Protein AF-0000000079009674 (afdb_homodimer)

Organism: Lymnaea stagnalis (NCBI:txid6523)

Nearest PDB structures (foldseek):
  8tg1-assembly1_A  TM=8.328E-01  e=5.640E-03  Caldicellulosiruptor saccharolyticus
  3n0x-assembly1_A  TM=8.089E-01  e=6.397E-03  Rhodopseudomonas palustris
  4gnr-assembly1_A  TM=7.975E-01  e=6.006E-03  Streptococcus pneumoniae str. Canada MDR_19A
  3nnd-assembly2_B  TM=8.129E-01  e=9.588E-02  Rhodopseudomonas palustris
  4kv7-assembly1_A  TM=7.645E-01  e=6.171E-02  Rhodopirellula baltica SH 1

Sequence (296 aa):
MDSTTHRKGVLLSIIVTLLTVFDLDLYSTSAHERSQHPSNEHKIPVNVLVLLPNDPSYLFSYKHLLPALQIALETVKANMTLLPHHYLDVRYNDSKCDDQSAMNAAINHYINKTLDVFWGPVCDYAVAPVVRQCNFWNLPMITIGANAMDSTTHRKGVLLSIIVTLLTVFDLDLYSTSAHERSQHPSNEHKIPVNVLVLLPNDPSYLFSYKHLLPALQIALETVKANMTLLPHHYLDVRYNDSKCDDQSAMNAAINHYINKTLDVFWGPVCDYAVAPVVRQCNFWNLPMITIGANA

Foldseek 3Di:
DPDDDDPDDDDPPPPPDPPPDPPPPPPPCPVPPVPVPVDVLQQAEAFEEEEAACDPVFCGHCVNCVVVVVVVQVVPVVDCVNPPSHHYDYDYAHNNLAQVRLVVVLVVCVVVVRHAEYEDDAHPNNHVVNVVVCVVVVHYYDYPYDDD/DPPPDDCPPPPPPPPPPPPDDPVPPPPPCPVPPPPCPVDVLQQAEAFEEEEAACDPVFCGHCVNCVVVVVVVQVVPVVDCVNPPSHHYDYDYAHNNLAQVRLVVVLVVCVVVVRHAEYEDDAHPNNHVVNVVVCVVVVHYYDYPYDDD

InterPro domains:
  IPR001828 Receptor, ligand binding region [PF01094] (65-146)
  IPR028082 Periplasmic binding protein-like I [SSF53822] (45-146)
  IPR052612 Atrial Natriuretic Peptide Clearance Receptor [PTHR44755] (13-148)

Secondary structure (DSSP, 8-state):
----------SGGGSGGGG-----------------------PEEEEEEEEE-S-TTSTTSHHHHHHHHHHHHHHHHH-TTTSTTEEEEEEEEE-TT-HHHHHHHHHHHHHTT--SEEE---SHHHHHHHHHHHHHHT--EEEEE---/----------GGGGGGGG------------------------PEEEEEEEEE-S-TTSTTSHHHHHHHHHHHHHHHHH-TTTSTTEEEEEEEEE-TT-HHHHHHHHHHHHHTT--SEEE---SHHHHHHHHHHHHHHT--EEEEE---

Radius of gyration: 41.08 Å; Cα contacts (8 Å, |Δi|>4): 454; chains: 2; bounding box: 69×126×134 Å

Structure (mmCIF, N/CA/C/O backbone):
data_AF-0000000079009674-model_v1
#
loop_
_entity.id
_entity.type
_entity.pdbx_description
1 polymer 'Receptor ligand binding region domain-containing protein'
#
loop_
_atom_site.group_PDB
_atom_site.id
_atom_site.type_symbol
_atom_site.label_atom_id
_atom_site.label_alt_id
_atom_site.label_comp_id
_atom_site.label_asym_id
_atom_site.label_entity_id
_atom_site.label_seq_id
_atom_site.pdbx_PDB_ins_code
_atom_site.Cartn_x
_atom_site.Cartn_y
_atom_site.Cartn_z
_atom_site.occupancy
_atom_site.B_iso_or_equiv
_atom_site.auth_seq_id
_atom_site.auth_comp_id
_atom_site.auth_asym_id
_atom_site.auth_atom_id
_atom_site.pdbx_PDB_model_num
ATOM 1 N N . MET A 1 1 ? 47.281 -102.562 56.5 1 23.23 1 MET A N 1
ATOM 2 C CA . MET A 1 1 ? 48.344 -101.625 56.281 1 23.23 1 MET A CA 1
ATOM 3 C C . MET A 1 1 ? 47.781 -100.188 56 1 23.23 1 MET A C 1
ATOM 5 O O . MET A 1 1 ? 48.344 -99.188 56.438 1 23.23 1 MET A O 1
ATOM 9 N N . ASP A 1 2 ? 46.875 -100.125 55.062 1 27.58 2 ASP A N 1
ATOM 10 C CA . ASP A 1 2 ? 46.938 -98.938 54.219 1 27.58 2 ASP A CA 1
ATOM 11 C C . ASP A 1 2 ? 46.281 -97.688 54.906 1 27.58 2 ASP A C 1
ATOM 13 O O . ASP A 1 2 ? 45.062 -97.5 54.781 1 27.58 2 ASP A O 1
ATOM 17 N N . SER A 1 3 ? 46.719 -97.25 56 1 32.59 3 SER A N 1
ATOM 18 C CA . SER A 1 3 ? 46.25 -96.312 57 1 32.59 3 SER A CA 1
ATOM 19 C C . SER A 1 3 ? 46.188 -94.875 56.438 1 32.59 3 SER A C 1
ATOM 21 O O . SER A 1 3 ? 45.344 -94.125 56.812 1 32.59 3 SER A O 1
ATOM 23 N N . THR A 1 4 ? 47.344 -94.375 56.031 1 30.77 4 THR A N 1
ATOM 24 C CA . THR A 1 4 ? 47.781 -93.062 56.469 1 30.77 4 THR A CA 1
ATOM 25 C C . THR A 1 4 ? 47.031 -91.938 55.719 1 30.77 4 THR A C 1
ATOM 27 O O . THR A 1 4 ? 46.625 -90.938 56.312 1 30.77 4 THR A O 1
ATOM 30 N N . THR A 1 5 ? 47.344 -91.75 54.406 1 27.81 5 THR A N 1
ATOM 31 C CA . THR A 1 5 ? 47.812 -90.438 54 1 27.81 5 THR A CA 1
ATOM 32 C C . THR A 1 5 ? 46.656 -89.438 53.969 1 27.81 5 THR A C 1
ATOM 34 O O . THR A 1 5 ? 46.781 -88.312 54.531 1 27.81 5 THR A O 1
ATOM 37 N N . HIS A 1 6 ? 46.188 -88.875 52.688 1 26.75 6 HIS A N 1
ATOM 38 C CA . HIS A 1 6 ? 46.25 -87.562 52.062 1 26.75 6 HIS A CA 1
ATOM 39 C C . HIS A 1 6 ? 45 -86.75 52.469 1 26.75 6 HIS A C 1
ATOM 41 O O . HIS A 1 6 ? 43.875 -87.125 52.125 1 26.75 6 HIS A O 1
ATOM 47 N N . ARG A 1 7 ? 44.969 -85.812 53.594 1 30.23 7 ARG A N 1
ATOM 48 C CA . ARG A 1 7 ? 44.219 -84.75 54.25 1 30.23 7 ARG A CA 1
ATOM 49 C C . ARG A 1 7 ? 43.875 -83.625 53.281 1 30.23 7 ARG A C 1
ATOM 51 O O . ARG A 1 7 ? 44.469 -82.562 53.312 1 30.23 7 ARG A O 1
ATOM 58 N N . LYS A 1 8 ? 44.156 -83.938 51.906 1 28.5 8 LYS A N 1
ATOM 59 C CA . LYS A 1 8 ? 44.094 -82.75 51.062 1 28.5 8 LYS A CA 1
ATOM 60 C C . LYS A 1 8 ? 42.844 -81.875 51.406 1 28.5 8 LYS A C 1
ATOM 62 O O . LYS A 1 8 ? 41.812 -82.438 51.812 1 28.5 8 LYS A O 1
ATOM 67 N N . GLY A 1 9 ? 42.844 -80.438 51.062 1 27.66 9 GLY A N 1
ATOM 68 C CA . GLY A 1 9 ? 42.688 -79 51.094 1 27.66 9 GLY A CA 1
ATOM 69 C C . GLY A 1 9 ? 41.312 -78.562 50.688 1 27.66 9 GLY A C 1
ATOM 70 O O . GLY A 1 9 ? 40.562 -79.25 50 1 27.66 9 GLY A O 1
ATOM 71 N N . VAL A 1 10 ? 40.625 -77.312 51.438 1 29.25 10 VAL A N 1
ATOM 72 C CA . VAL A 1 10 ? 39.594 -76.438 51.969 1 29.25 10 VAL A CA 1
ATOM 73 C C . VAL A 1 10 ? 38.844 -75.75 50.844 1 29.25 10 VAL A C 1
ATOM 75 O O . VAL A 1 10 ? 39.312 -75.688 49.719 1 29.25 10 VAL A O 1
ATOM 78 N N . LEU A 1 11 ? 37.812 -74.812 51.219 1 31.94 11 LEU A N 1
ATOM 79 C CA . LEU A 1 11 ? 36.594 -73.938 51.219 1 31.94 11 LEU A CA 1
ATOM 80 C C . LEU A 1 11 ? 36.812 -72.75 50.344 1 31.94 11 LEU A C 1
ATOM 82 O O . LEU A 1 11 ? 35.875 -71.938 50.125 1 31.94 11 LEU A O 1
ATOM 86 N N . LEU A 1 12 ? 38.031 -72.5 49.844 1 31.06 12 LEU A N 1
ATOM 87 C CA . LEU A 1 12 ? 38.25 -71.125 49.281 1 31.06 12 LEU A CA 1
ATOM 88 C C . LEU A 1 12 ? 37.312 -70.938 48.094 1 31.06 12 LEU A C 1
ATOM 90 O O . LEU A 1 12 ? 36.938 -69.75 47.812 1 31.06 12 LEU A O 1
ATOM 94 N N . SER A 1 13 ? 37.031 -71.875 47.25 1 32.69 13 SER A N 1
ATOM 95 C CA . SER A 1 13 ? 36.719 -71.438 45.906 1 32.69 13 SER A CA 1
ATOM 96 C C . SER A 1 13 ? 35.344 -70.812 45.812 1 32.69 13 SER A C 1
ATOM 98 O O . SER A 1 13 ? 34.688 -70.875 44.75 1 32.69 13 SER A O 1
ATOM 100 N N . ILE A 1 14 ? 34.594 -70.562 46.969 1 31.61 14 ILE A N 1
ATOM 101 C CA . ILE A 1 14 ? 33.219 -70.125 46.812 1 31.61 14 ILE A CA 1
ATOM 102 C C . ILE A 1 14 ? 33.188 -68.688 46.281 1 31.61 14 ILE A C 1
ATOM 104 O O . ILE A 1 14 ? 32.219 -68.312 45.625 1 31.61 14 ILE A O 1
ATOM 108 N N . ILE A 1 15 ? 34.125 -67.75 46.719 1 30.41 15 ILE A N 1
ATOM 109 C CA . ILE A 1 15 ? 33.781 -66.375 46.75 1 30.41 15 ILE A CA 1
ATOM 110 C C . ILE A 1 15 ? 33.719 -65.812 45.312 1 30.41 15 ILE A C 1
ATOM 112 O O . ILE A 1 15 ? 33.156 -64.75 45.062 1 30.41 15 ILE A O 1
ATOM 116 N N . VAL A 1 16 ? 34.438 -66.312 44.406 1 28.42 16 VAL A N 1
ATOM 117 C CA . VAL A 1 16 ? 34.812 -65.375 43.344 1 28.42 16 VAL A CA 1
ATOM 118 C C . VAL A 1 16 ? 33.594 -65 42.531 1 28.42 16 VAL A C 1
ATOM 120 O O . VAL A 1 16 ? 33.531 -63.906 41.938 1 28.42 16 VAL A O 1
ATOM 123 N N . THR A 1 17 ? 32.719 -65.875 42.156 1 30.86 17 THR A N 1
ATOM 124 C CA . THR A 1 17 ? 32.156 -65.688 40.844 1 30.86 17 THR A CA 1
ATOM 125 C C . THR A 1 17 ? 31.125 -64.562 40.844 1 30.86 17 THR A C 1
ATOM 127 O O . THR A 1 17 ? 30.391 -64.375 39.875 1 30.86 17 THR A O 1
ATOM 130 N N . LEU A 1 18 ? 30.734 -63.969 42 1 29.81 18 LEU A N 1
ATOM 131 C CA . LEU A 1 18 ? 29.578 -63.094 41.938 1 29.81 18 LEU A CA 1
ATOM 132 C C . LEU A 1 18 ? 29.891 -61.844 41.125 1 29.81 18 LEU A C 1
ATOM 134 O O . LEU A 1 18 ? 29.031 -60.969 40.969 1 29.81 18 LEU A O 1
ATOM 138 N N . LEU A 1 19 ? 31.141 -61.5 41 1 30.42 19 LEU A N 1
ATOM 139 C CA . LEU A 1 19 ? 31.328 -60.125 40.562 1 30.42 19 LEU A CA 1
ATOM 140 C C . LEU A 1 19 ? 30.797 -59.906 39.156 1 30.42 19 LEU A C 1
ATOM 142 O O . LEU A 1 19 ? 31.172 -58.938 38.5 1 30.42 19 LEU A O 1
ATOM 146 N N . THR A 1 20 ? 30.234 -60.906 38.5 1 30.92 20 THR A N 1
ATOM 147 C CA . THR A 1 20 ? 30.047 -60.531 37.094 1 30.92 20 THR A CA 1
ATOM 148 C C . THR A 1 20 ? 29.344 -59.156 37 1 30.92 20 THR A C 1
ATOM 150 O O . THR A 1 20 ? 28.578 -58.781 37.906 1 30.92 20 THR A O 1
ATOM 153 N N . VAL A 1 21 ? 29.812 -58.219 35.969 1 32.22 21 VAL A N 1
ATOM 154 C CA . VAL A 1 21 ? 29.766 -56.938 35.281 1 32.22 21 VAL A CA 1
ATOM 155 C C . VAL A 1 21 ? 28.312 -56.625 34.906 1 32.22 21 VAL A C 1
ATOM 157 O O . VAL A 1 21 ? 27.734 -57.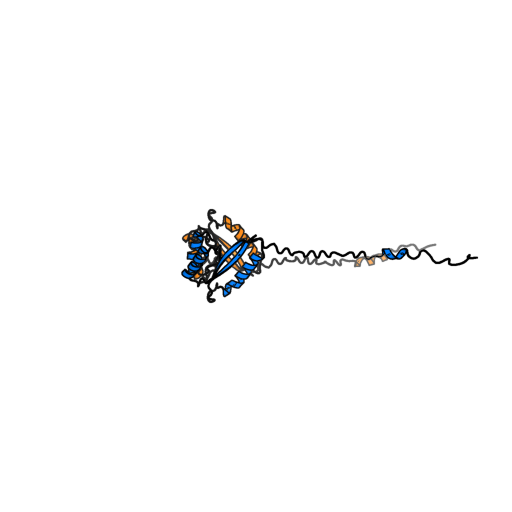312 34.062 1 32.22 21 VAL A O 1
ATOM 160 N N . PHE A 1 22 ? 27.391 -56.312 35.875 1 30.86 22 PHE A N 1
ATOM 161 C CA . PHE A 1 22 ? 26.219 -55.531 35.562 1 30.86 22 PHE A CA 1
ATOM 162 C C . PHE A 1 22 ? 26.562 -54.375 34.594 1 30.86 22 PHE A C 1
ATOM 164 O O . PHE A 1 22 ? 27.203 -53.406 35 1 30.86 22 PHE A O 1
ATOM 171 N N . ASP A 1 23 ? 27.141 -54.688 33.438 1 29.91 23 ASP A N 1
ATOM 172 C CA . ASP A 1 23 ? 27.156 -53.656 32.406 1 29.91 23 ASP A CA 1
ATOM 173 C C . ASP A 1 23 ? 25.797 -52.938 32.312 1 29.91 23 ASP A C 1
ATOM 175 O O . ASP A 1 23 ? 24.812 -53.562 31.938 1 29.91 23 ASP A O 1
ATOM 179 N N . LEU A 1 24 ? 25.406 -52.094 33.281 1 30.98 24 LEU A N 1
ATOM 180 C CA . LEU A 1 24 ? 24.469 -51 33.125 1 30.98 24 LEU A CA 1
ATOM 181 C C . LEU A 1 24 ? 24.625 -50.344 31.766 1 30.98 24 LEU A C 1
ATOM 183 O O . LEU A 1 24 ? 25.625 -49.656 31.516 1 30.98 24 LEU A O 1
ATOM 187 N N . ASP A 1 25 ? 24.438 -51.094 30.703 1 33.38 25 ASP A N 1
ATOM 188 C CA . ASP A 1 25 ? 24.172 -50.406 29.438 1 33.38 25 ASP A CA 1
ATOM 189 C C . ASP A 1 25 ? 23.281 -49.188 29.641 1 33.38 25 ASP A C 1
ATOM 191 O O . ASP A 1 25 ? 22.125 -49.312 30.047 1 33.38 25 ASP A O 1
ATOM 195 N N . LEU A 1 26 ? 23.797 -48.062 30.25 1 32.34 26 LEU A N 1
ATOM 196 C CA . LEU A 1 26 ? 23.297 -46.719 29.938 1 32.34 26 LEU A CA 1
ATOM 197 C C . LEU A 1 26 ? 22.812 -46.656 28.5 1 32.34 26 LEU A C 1
ATOM 199 O O . LEU A 1 26 ? 23.609 -46.75 27.562 1 32.34 26 LEU A O 1
ATOM 203 N N . TYR A 1 27 ? 21.75 -47.406 28.109 1 32.03 27 TYR A N 1
ATOM 204 C CA . TYR A 1 27 ? 20.938 -46.969 26.969 1 32.03 27 TYR A CA 1
ATOM 205 C C . TYR A 1 27 ? 20.859 -45.469 26.891 1 32.03 27 TYR A C 1
ATOM 207 O O . TYR A 1 27 ? 20.281 -44.812 27.781 1 32.03 27 TYR A O 1
ATOM 215 N N . SER A 1 28 ? 22.047 -44.75 26.688 1 34.06 28 SER A N 1
ATOM 216 C CA . SER A 1 28 ? 21.875 -43.438 26.125 1 34.06 28 SER A CA 1
ATOM 217 C C . SER A 1 28 ? 20.734 -43.406 25.109 1 34.06 28 SER A C 1
ATOM 219 O O . SER A 1 28 ? 20.828 -44 24.031 1 34.06 28 SER A O 1
ATOM 221 N N . THR A 1 29 ? 19.484 -43.688 25.516 1 35.25 29 THR A N 1
ATOM 222 C CA . THR A 1 29 ? 18.422 -43.094 24.703 1 35.25 29 THR A CA 1
ATOM 223 C C . THR A 1 29 ? 18.859 -41.75 24.141 1 35.25 29 THR A C 1
ATOM 225 O O . THR A 1 29 ? 19 -40.781 24.891 1 35.25 29 THR A O 1
ATOM 228 N N . SER A 1 30 ? 20 -41.719 23.422 1 33.53 30 SER A N 1
ATOM 229 C CA . SER A 1 30 ? 20 -40.531 22.547 1 33.53 30 SER A CA 1
ATOM 230 C C . SER A 1 30 ? 18.625 -40.312 21.953 1 33.53 30 SER A C 1
ATOM 232 O O . SER A 1 30 ? 18.156 -41.094 21.109 1 33.53 30 SER A O 1
ATOM 234 N N . ALA A 1 31 ? 17.594 -40.125 22.781 1 30.61 31 ALA A N 1
ATOM 235 C CA . ALA A 1 31 ? 16.469 -39.406 22.188 1 30.61 31 ALA A CA 1
ATOM 236 C C . ALA A 1 31 ? 16.938 -38.438 21.109 1 30.61 31 ALA A C 1
ATOM 238 O O . ALA A 1 31 ? 17.609 -37.469 21.406 1 30.61 31 ALA A O 1
ATOM 239 N N . HIS A 1 32 ? 17.562 -38.969 20.016 1 33.06 32 HIS A N 1
ATOM 240 C CA . HIS A 1 32 ? 17.438 -38.062 18.891 1 33.06 32 HIS A CA 1
ATOM 241 C C . HIS A 1 32 ? 16.188 -37.188 19.016 1 33.06 32 HIS A C 1
ATOM 243 O O . HIS A 1 32 ? 15.062 -37.719 18.984 1 33.06 32 HIS A O 1
ATOM 249 N N . GLU A 1 33 ? 16.172 -36.344 19.969 1 36.09 33 GLU A N 1
ATOM 250 C CA . GLU A 1 33 ? 15.203 -35.25 19.719 1 36.09 33 GLU A CA 1
ATOM 251 C C . GLU A 1 33 ? 14.969 -35.062 18.219 1 36.09 33 GLU A C 1
ATOM 253 O O . GLU A 1 33 ? 15.859 -34.656 17.484 1 36.09 33 GLU A O 1
ATOM 258 N N . ARG A 1 34 ? 14.406 -36.219 17.578 1 31.48 34 ARG A N 1
ATOM 259 C CA . ARG A 1 34 ? 13.805 -35.75 16.328 1 31.48 34 ARG A CA 1
ATOM 260 C C . ARG A 1 34 ? 13.414 -34.281 16.422 1 31.48 34 ARG A C 1
ATOM 262 O O . ARG A 1 34 ? 12.57 -33.906 17.234 1 31.48 34 ARG A O 1
ATOM 269 N N . SER A 1 35 ? 14.422 -33.438 16.484 1 35.94 35 SER A N 1
ATOM 270 C CA . SER A 1 35 ? 13.906 -32.188 15.984 1 35.94 35 SER A CA 1
ATOM 271 C C . SER A 1 35 ? 12.672 -32.375 15.109 1 35.94 35 SER A C 1
ATOM 273 O O . SER A 1 35 ? 12.773 -32.906 14.008 1 35.94 35 SER A O 1
ATOM 275 N N . GLN A 1 36 ? 11.688 -33.062 15.656 1 34.59 36 GLN A N 1
ATOM 276 C CA . GLN A 1 36 ? 10.477 -32.875 14.875 1 34.59 36 GLN A CA 1
ATOM 277 C C . GLN A 1 36 ? 10.578 -31.609 14.008 1 34.59 36 GLN A C 1
ATOM 279 O O . GLN A 1 36 ? 10.586 -30.484 14.531 1 34.59 36 GLN A O 1
ATOM 284 N N . HIS A 1 37 ? 11.609 -31.547 13.141 1 38.16 37 HIS A N 1
ATOM 285 C CA . HIS A 1 37 ? 11.195 -30.562 12.141 1 38.16 37 HIS A CA 1
ATOM 286 C C . HIS A 1 37 ? 9.68 -30.5 12.023 1 38.16 37 HIS A C 1
ATOM 288 O O . HIS A 1 37 ? 9.008 -31.531 11.992 1 38.16 37 HIS A O 1
ATOM 294 N N . PRO A 1 38 ? 8.977 -29.625 12.617 1 42.31 38 PRO A N 1
ATOM 295 C CA . PRO A 1 38 ? 7.555 -29.656 12.258 1 42.31 38 PRO A CA 1
ATOM 296 C C . PRO A 1 38 ? 7.281 -30.422 10.969 1 42.31 38 PRO A C 1
ATOM 298 O O . PRO A 1 38 ? 8.102 -30.406 10.047 1 42.31 38 PRO A O 1
ATOM 301 N N . SER A 1 39 ? 6.891 -31.75 10.945 1 43.41 39 SER A N 1
ATOM 302 C CA . SER A 1 39 ? 6.227 -32.438 9.844 1 43.41 39 SER A CA 1
ATOM 303 C C . SER A 1 39 ? 5.879 -31.469 8.711 1 43.41 39 SER A C 1
ATOM 305 O O . SER A 1 39 ? 5.625 -30.281 8.953 1 43.41 39 SER A O 1
ATOM 307 N N . ASN A 1 40 ? 6.41 -31.5 7.539 1 44.44 40 ASN A N 1
ATOM 308 C CA . ASN A 1 40 ? 6.004 -30.859 6.293 1 44.44 40 ASN A CA 1
ATOM 309 C C . ASN A 1 40 ? 4.512 -30.547 6.285 1 44.44 40 ASN A C 1
ATOM 311 O O . ASN A 1 40 ? 3.705 -31.359 5.832 1 44.44 40 ASN A O 1
ATOM 315 N N . GLU A 1 41 ? 3.84 -30.375 7.355 1 55.75 41 GLU A N 1
ATOM 316 C CA . GLU A 1 41 ? 2.453 -29.906 7.324 1 55.75 41 GLU A CA 1
ATOM 317 C C . GLU A 1 41 ? 2.154 -29.141 6.043 1 55.75 41 GLU A C 1
ATOM 319 O O . GLU A 1 41 ? 3.008 -28.406 5.539 1 55.75 41 GLU A O 1
ATOM 324 N N . HIS A 1 42 ? 1.455 -29.797 5.102 1 77.56 42 HIS A N 1
ATOM 325 C CA . HIS A 1 42 ? 1.004 -29.328 3.795 1 77.56 42 HIS A CA 1
ATOM 326 C C . HIS A 1 42 ? 0.619 -27.859 3.836 1 77.56 42 HIS A C 1
ATOM 328 O O . HIS A 1 42 ? -0.498 -27.516 4.23 1 77.56 42 HIS A O 1
ATOM 334 N N . LYS A 1 43 ? 1.611 -27.031 4.004 1 87.88 43 LYS A N 1
ATOM 335 C CA . LYS A 1 43 ? 1.301 -25.609 3.938 1 87.88 43 LYS A CA 1
ATOM 336 C C . LYS A 1 43 ? 0.723 -25.234 2.576 1 87.88 43 LYS A C 1
ATOM 338 O O . LYS A 1 43 ? 1.092 -25.828 1.557 1 87.88 43 LYS A O 1
ATOM 343 N N . ILE A 1 44 ? -0.258 -24.438 2.594 1 93.81 44 ILE A N 1
ATOM 344 C CA . ILE A 1 44 ? -0.934 -23.953 1.393 1 93.81 44 ILE A CA 1
ATOM 345 C C . ILE A 1 44 ? -0.242 -22.703 0.879 1 93.81 44 ILE A C 1
ATOM 347 O O . ILE A 1 44 ? 0.036 -21.781 1.65 1 93.81 44 ILE A O 1
ATOM 351 N N . PRO A 1 45 ? 0.07 -22.641 -0.386 1 95.25 45 PRO A N 1
ATOM 352 C CA . PRO A 1 45 ? 0.749 -21.453 -0.917 1 95.25 45 PRO A CA 1
ATOM 353 C C . PRO A 1 45 ? -0.195 -20.266 -1.099 1 95.25 45 PRO A C 1
ATOM 355 O O . PRO A 1 45 ? -1.353 -20.438 -1.484 1 95.25 45 PRO A O 1
ATOM 358 N N . VAL A 1 46 ? 0.253 -19.109 -0.733 1 96.25 46 VAL A N 1
ATOM 359 C CA . VAL A 1 46 ? -0.312 -17.828 -1.16 1 96.25 46 VAL A CA 1
ATOM 360 C C . VAL A 1 46 ? 0.534 -17.25 -2.287 1 96.25 46 VAL A C 1
ATOM 362 O O . VAL A 1 46 ? 1.7 -16.906 -2.082 1 96.25 46 VAL A O 1
ATOM 365 N N . ASN A 1 47 ? -0.113 -17.141 -3.473 1 97.94 47 ASN A N 1
ATOM 366 C CA . ASN A 1 47 ? 0.62 -16.672 -4.648 1 97.94 47 ASN A CA 1
ATOM 367 C C . ASN A 1 47 ? 0.677 -15.156 -4.715 1 97.94 47 ASN A C 1
ATOM 369 O O . ASN A 1 47 ? -0.352 -14.5 -4.887 1 97.94 47 ASN A O 1
ATOM 373 N N . VAL A 1 48 ? 1.896 -14.664 -4.641 1 97.38 48 VAL A N 1
ATOM 374 C CA . VAL A 1 48 ? 2.109 -13.219 -4.656 1 97.38 48 VAL A CA 1
ATOM 375 C C . VAL A 1 48 ? 2.77 -12.805 -5.969 1 97.38 48 VAL A C 1
ATOM 377 O O . VAL A 1 48 ? 3.805 -13.359 -6.352 1 97.38 48 VAL A O 1
ATOM 380 N N . LEU A 1 49 ? 2.115 -11.906 -6.621 1 98.19 49 LEU A N 1
ATOM 381 C CA . LEU A 1 49 ? 2.742 -11.328 -7.801 1 98.19 49 LEU A CA 1
ATOM 382 C C . LEU A 1 49 ? 3.32 -9.953 -7.488 1 98.19 49 LEU A C 1
ATOM 384 O O . LEU A 1 49 ? 2.584 -9.031 -7.133 1 98.19 49 LEU A O 1
ATOM 388 N N . VAL A 1 50 ? 4.598 -9.883 -7.613 1 97.5 50 VAL A N 1
ATOM 389 C CA . VAL A 1 50 ? 5.285 -8.609 -7.465 1 97.5 50 VAL A CA 1
ATOM 390 C C . VAL A 1 50 ? 5.461 -7.953 -8.836 1 97.5 50 VAL A C 1
ATOM 392 O O . VAL A 1 50 ? 6.094 -8.523 -9.727 1 97.5 50 VAL A O 1
ATOM 395 N N . LEU A 1 51 ? 4.852 -6.762 -8.93 1 96.25 51 LEU A N 1
ATOM 396 C CA . LEU A 1 51 ? 4.879 -6.051 -10.203 1 96.25 51 LEU A CA 1
ATOM 397 C C . LEU A 1 51 ? 5.629 -4.73 -10.07 1 96.25 51 LEU A C 1
ATOM 399 O O . LEU A 1 51 ? 5.031 -3.699 -9.75 1 96.25 51 LEU A O 1
ATOM 403 N N . LEU A 1 52 ? 6.934 -4.773 -10.375 1 95.94 52 LEU A N 1
ATOM 404 C CA . LEU A 1 52 ? 7.836 -3.629 -10.305 1 95.94 52 LEU A CA 1
ATOM 405 C C . LEU A 1 52 ? 8.688 -3.533 -11.562 1 95.94 52 LEU A C 1
ATOM 407 O O . LEU A 1 52 ? 8.852 -4.523 -12.289 1 95.94 52 LEU A O 1
ATOM 411 N N . PRO A 1 53 ? 9.203 -2.34 -11.812 1 96.12 53 PRO A N 1
ATOM 412 C CA . PRO A 1 53 ? 10.055 -2.25 -13 1 96.12 53 PRO A CA 1
ATOM 413 C C . PRO A 1 53 ? 11.469 -2.781 -12.758 1 96.12 53 PRO A C 1
ATOM 415 O O . PRO A 1 53 ? 12.023 -2.602 -11.672 1 96.12 53 PRO A O 1
ATOM 418 N N . ASN A 1 54 ? 12.125 -3.377 -13.75 1 97.19 54 ASN A N 1
ATOM 419 C CA . ASN A 1 54 ? 13.516 -3.818 -13.711 1 97.19 54 ASN A CA 1
ATOM 420 C C . ASN A 1 54 ? 14.484 -2.648 -13.875 1 97.19 54 ASN A C 1
ATOM 422 O O . ASN A 1 54 ? 15.602 -2.68 -13.359 1 97.19 54 ASN A O 1
ATOM 426 N N . ASP A 1 55 ? 14.016 -1.682 -14.586 1 95.94 55 ASP A N 1
ATOM 427 C CA . ASP A 1 55 ? 14.844 -0.515 -14.867 1 95.94 55 ASP A CA 1
ATOM 428 C C . ASP A 1 55 ? 15.172 0.251 -13.586 1 95.94 55 ASP A C 1
ATOM 430 O O . ASP A 1 55 ? 14.281 0.821 -12.953 1 95.94 55 ASP A O 1
ATOM 434 N N . PRO A 1 56 ? 16.422 0.342 -13.242 1 94.94 56 PRO A N 1
ATOM 435 C CA . PRO A 1 56 ? 16.828 0.963 -11.977 1 94.94 56 PRO A CA 1
ATOM 436 C C . PRO A 1 56 ? 16.672 2.482 -11.992 1 94.94 56 PRO A C 1
ATOM 438 O O . PRO A 1 56 ? 16.828 3.133 -10.961 1 94.94 56 PRO A O 1
ATOM 441 N N . SER A 1 57 ? 16.281 3.043 -13.117 1 93.94 57 SER A N 1
ATOM 442 C CA . SER A 1 57 ? 16.094 4.488 -13.172 1 93.94 57 SER A CA 1
ATOM 443 C C . SER A 1 57 ? 14.82 4.902 -12.445 1 93.94 57 SER A C 1
ATOM 445 O O . SER A 1 57 ? 14.656 6.07 -12.086 1 93.94 57 SER A O 1
ATOM 447 N N . TYR A 1 58 ? 13.969 3.91 -12.234 1 89.88 58 TYR A N 1
ATOM 448 C CA . TYR A 1 58 ? 12.766 4.18 -11.461 1 89.88 58 TYR A CA 1
ATOM 449 C C . TYR A 1 58 ? 13.039 4.094 -9.969 1 89.88 58 TYR A C 1
ATOM 451 O O . TYR A 1 58 ? 13.758 3.199 -9.516 1 89.88 58 TYR A O 1
ATOM 459 N N . LEU A 1 59 ? 12.484 4.934 -9.234 1 86.31 59 LEU A N 1
ATOM 460 C CA . LEU A 1 59 ? 12.711 5.027 -7.797 1 86.31 59 LEU A CA 1
ATOM 461 C C . LEU A 1 59 ? 12.258 3.754 -7.09 1 86.31 59 LEU A C 1
ATOM 463 O O . LEU A 1 59 ? 12.875 3.322 -6.117 1 86.31 59 LEU A O 1
ATOM 467 N N . PHE A 1 60 ? 11.211 3.201 -7.613 1 90.5 60 PHE A N 1
ATOM 468 C CA . PHE A 1 60 ? 10.656 2.021 -6.961 1 90.5 60 PHE A CA 1
ATOM 469 C C . PHE A 1 60 ? 10.828 0.786 -7.84 1 90.5 60 PHE A C 1
ATOM 471 O O . PHE A 1 60 ? 9.891 0.014 -8.023 1 90.5 60 PHE A O 1
ATOM 478 N N . SER A 1 61 ? 12.016 0.688 -8.336 1 94 61 SER A N 1
ATOM 479 C CA . SER A 1 61 ? 12.398 -0.488 -9.109 1 94 61 SER A CA 1
ATOM 480 C C . SER A 1 61 ? 12.797 -1.646 -8.203 1 94 61 SER A C 1
ATOM 482 O O . SER A 1 61 ? 12.891 -1.479 -6.984 1 94 61 SER A O 1
ATOM 484 N N . TYR A 1 62 ? 12.977 -2.871 -8.781 1 96.62 62 TYR A N 1
ATOM 485 C CA . TYR A 1 62 ? 13.43 -4.035 -8.031 1 96.62 62 TYR A CA 1
ATOM 486 C C . TYR A 1 62 ? 14.742 -3.74 -7.309 1 96.62 62 TYR A C 1
ATOM 488 O O . TYR A 1 62 ? 14.922 -4.129 -6.152 1 96.62 62 TYR A O 1
ATOM 496 N N . LYS A 1 63 ? 15.594 -3.061 -7.934 1 96.19 63 LYS A N 1
ATOM 497 C CA . LYS A 1 63 ? 16.891 -2.77 -7.34 1 96.19 63 LYS A CA 1
ATOM 498 C C . LYS A 1 63 ? 16.75 -2.047 -6.004 1 96.19 63 LYS A C 1
ATOM 500 O O . LYS A 1 63 ? 17.438 -2.365 -5.035 1 96.19 63 LYS A O 1
ATOM 505 N N . HIS A 1 64 ? 15.82 -1.204 -5.961 1 93.75 64 HIS A N 1
ATOM 506 C CA . HIS A 1 64 ? 15.688 -0.363 -4.777 1 93.75 64 HIS A CA 1
ATOM 507 C C . HIS A 1 64 ? 14.766 -1.007 -3.748 1 93.75 64 HIS A C 1
ATOM 509 O O . HIS A 1 64 ? 14.93 -0.798 -2.543 1 93.75 64 HIS A O 1
ATOM 515 N N . LEU A 1 65 ? 13.82 -1.869 -4.207 1 93.94 65 LEU A N 1
ATOM 516 C 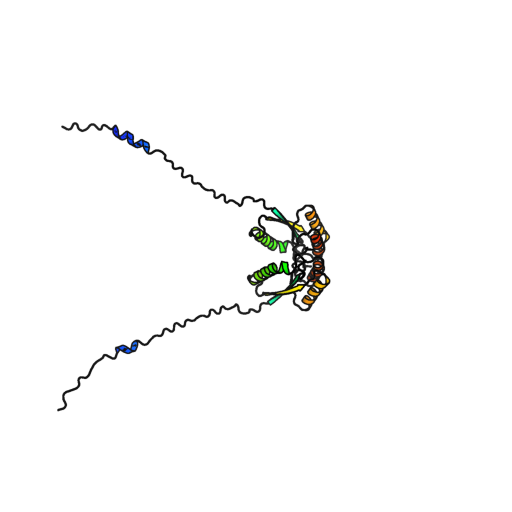CA . LEU A 1 65 ? 12.797 -2.338 -3.285 1 93.94 65 LEU A CA 1
ATOM 517 C C . LEU A 1 65 ? 13.062 -3.775 -2.852 1 93.94 65 LEU A C 1
ATOM 519 O O . LEU A 1 65 ? 12.484 -4.25 -1.873 1 93.94 65 LEU A O 1
ATOM 523 N N . LEU A 1 66 ? 13.938 -4.457 -3.506 1 94.62 66 LEU A N 1
ATOM 524 C CA . LEU A 1 66 ? 14.148 -5.875 -3.232 1 94.62 66 LEU A CA 1
ATOM 525 C C . LEU A 1 66 ? 14.625 -6.09 -1.799 1 94.62 66 LEU A C 1
ATOM 527 O O . LEU A 1 66 ? 14.156 -7.004 -1.115 1 94.62 66 LEU A O 1
ATOM 531 N N . PRO A 1 67 ? 15.539 -5.227 -1.261 1 94.12 67 PRO A N 1
ATOM 532 C CA . PRO A 1 67 ? 15.938 -5.445 0.13 1 94.12 67 PRO A CA 1
ATOM 533 C C . PRO A 1 67 ? 14.773 -5.352 1.106 1 94.12 67 PRO A C 1
ATOM 535 O O . PRO A 1 67 ? 14.641 -6.191 2.002 1 94.12 67 PRO A O 1
ATOM 538 N N . ALA A 1 68 ? 13.945 -4.332 0.932 1 91.31 68 ALA A N 1
ATOM 539 C CA . ALA A 1 68 ? 12.766 -4.191 1.79 1 91.31 68 ALA A CA 1
ATOM 540 C C . ALA A 1 68 ? 11.82 -5.371 1.614 1 91.31 68 ALA A C 1
ATOM 542 O O . ALA A 1 68 ? 11.258 -5.875 2.592 1 91.31 68 ALA A O 1
ATOM 543 N N . LEU A 1 69 ? 11.633 -5.832 0.392 1 94.06 69 LEU A N 1
ATOM 544 C CA . LEU A 1 69 ? 10.766 -6.965 0.099 1 94.06 69 LEU A CA 1
ATOM 545 C C . LEU A 1 69 ? 11.297 -8.234 0.756 1 94.06 69 LEU A C 1
ATOM 547 O O . LEU A 1 69 ? 10.523 -9.016 1.317 1 94.06 69 LEU A O 1
ATOM 551 N N . GLN A 1 70 ? 12.578 -8.383 0.737 1 94.94 70 GLN A N 1
ATOM 552 C CA . GLN A 1 70 ? 13.195 -9.555 1.34 1 94.94 70 GLN A CA 1
ATOM 553 C C . GLN A 1 70 ? 13.023 -9.555 2.855 1 94.94 70 GLN A C 1
ATOM 555 O O . GLN A 1 70 ? 12.727 -10.586 3.453 1 94.94 70 GLN A O 1
ATOM 560 N N . ILE A 1 71 ? 13.195 -8.414 3.461 1 91.88 71 ILE A N 1
ATOM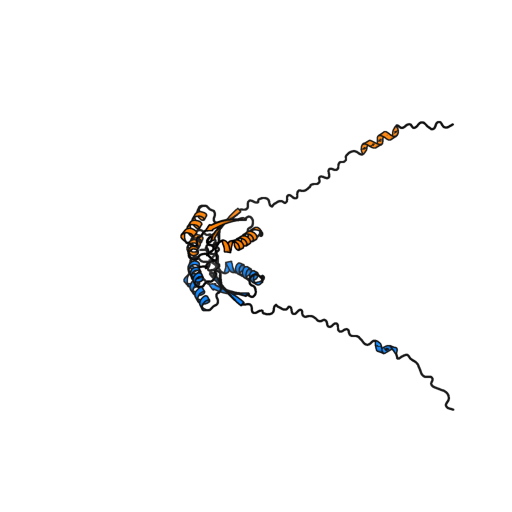 561 C CA . ILE A 1 71 ? 12.984 -8.297 4.898 1 91.88 71 ILE A CA 1
ATOM 562 C C . ILE A 1 71 ? 11.531 -8.641 5.238 1 91.88 71 ILE A C 1
ATOM 564 O O . ILE A 1 71 ? 11.273 -9.375 6.195 1 91.88 71 ILE A O 1
ATOM 568 N N . ALA A 1 72 ? 10.617 -8.102 4.469 1 90.38 72 ALA A N 1
ATOM 569 C CA . ALA A 1 72 ? 9.195 -8.375 4.684 1 90.38 72 ALA A CA 1
ATOM 570 C C . ALA A 1 72 ? 8.898 -9.867 4.559 1 90.38 72 ALA A C 1
ATOM 572 O O . ALA A 1 72 ? 8.188 -10.438 5.391 1 90.38 72 ALA A O 1
ATOM 573 N N . LEU A 1 73 ? 9.453 -10.492 3.523 1 92.69 73 LEU A N 1
ATOM 574 C CA . LEU A 1 73 ? 9.234 -11.922 3.297 1 92.69 73 LEU A CA 1
ATOM 575 C C . LEU A 1 73 ? 9.82 -12.742 4.438 1 92.69 73 LEU A C 1
ATOM 577 O O . LEU A 1 73 ? 9.18 -13.688 4.914 1 92.69 73 LEU A O 1
ATOM 581 N N . GLU A 1 74 ? 10.922 -12.359 4.934 1 92.5 74 GLU A N 1
ATOM 582 C CA . GLU A 1 74 ? 11.555 -13.062 6.043 1 92.5 74 GLU A CA 1
ATOM 583 C C . GLU A 1 74 ? 10.766 -12.883 7.336 1 92.5 74 GLU A C 1
ATOM 585 O O . GLU A 1 74 ? 10.648 -13.812 8.133 1 92.5 74 GLU A O 1
ATOM 590 N N . THR A 1 75 ? 10.273 -11.688 7.496 1 89.19 75 THR A N 1
ATOM 591 C CA . THR A 1 75 ? 9.477 -11.398 8.688 1 89.19 75 THR A CA 1
ATOM 592 C C . THR A 1 75 ? 8.219 -12.258 8.719 1 89.19 75 THR A C 1
ATOM 594 O O . THR A 1 75 ? 7.875 -12.828 9.758 1 89.19 75 THR A O 1
ATOM 597 N N . VAL A 1 76 ? 7.566 -12.406 7.586 1 89.31 76 VAL A N 1
ATOM 598 C CA . VAL A 1 76 ? 6.352 -13.203 7.484 1 89.31 76 VAL A CA 1
ATOM 599 C C . VAL A 1 76 ? 6.68 -14.68 7.703 1 89.31 76 VAL A C 1
ATOM 601 O O . VAL A 1 76 ? 5.941 -15.391 8.391 1 89.31 76 VAL A O 1
ATOM 604 N N . LYS A 1 77 ? 7.742 -15.117 7.203 1 88.69 77 LYS A N 1
ATOM 605 C CA . LYS A 1 77 ? 8.172 -16.5 7.344 1 88.69 77 LYS A CA 1
ATOM 606 C C . LYS A 1 77 ? 8.523 -16.828 8.797 1 88.69 77 LYS A C 1
ATOM 608 O O . LYS A 1 77 ? 8.242 -17.938 9.273 1 88.69 77 LYS A O 1
ATOM 613 N N . ALA A 1 78 ? 9.055 -15.891 9.477 1 88.56 78 ALA A N 1
ATOM 614 C CA . ALA A 1 78 ? 9.539 -16.109 10.836 1 88.56 78 ALA A CA 1
ATOM 615 C C . ALA A 1 78 ? 8.398 -16.078 11.844 1 88.56 78 ALA A C 1
ATOM 617 O O . ALA A 1 78 ? 8.508 -16.625 12.945 1 88.56 78 ALA A O 1
ATOM 618 N N . ASN A 1 79 ? 7.414 -15.312 11.445 1 84.44 79 ASN A N 1
ATOM 619 C CA . ASN A 1 79 ? 6.273 -15.172 12.344 1 84.44 79 ASN A CA 1
ATOM 620 C C . ASN A 1 79 ? 5.121 -16.078 11.922 1 84.44 79 ASN A C 1
ATOM 622 O O . ASN A 1 79 ? 4.258 -15.672 11.141 1 84.44 79 ASN A O 1
ATOM 626 N N . MET A 1 80 ? 4.973 -17.172 12.523 1 77.81 80 MET A N 1
ATOM 627 C CA . MET A 1 80 ? 4.012 -18.203 12.125 1 77.81 80 MET A CA 1
ATOM 628 C C . MET A 1 80 ? 2.592 -17.797 12.516 1 77.81 80 MET A C 1
ATOM 630 O O . MET A 1 80 ? 1.624 -18.406 12.062 1 77.81 80 MET A O 1
ATOM 634 N N . THR A 1 81 ? 2.559 -16.828 13.258 1 81.75 81 THR A N 1
ATOM 635 C CA . THR A 1 81 ? 1.224 -16.391 13.664 1 81.75 81 THR A CA 1
ATOM 636 C C . THR A 1 81 ? 0.601 -15.492 12.602 1 81.75 81 THR A C 1
ATOM 638 O O . THR A 1 81 ? -0.619 -15.32 12.562 1 81.75 81 THR A O 1
ATOM 641 N N . LEU A 1 82 ? 1.359 -14.945 11.727 1 81.81 82 LEU A N 1
ATOM 642 C CA . LEU A 1 82 ? 0.854 -14.047 10.688 1 81.81 82 LEU A CA 1
ATOM 643 C C . LEU A 1 82 ? 0.129 -14.836 9.602 1 81.81 82 LEU A C 1
ATOM 645 O O . LEU A 1 82 ? -0.917 -14.398 9.109 1 81.81 82 LEU A O 1
ATOM 649 N N . LEU A 1 83 ? 0.696 -15.945 9.148 1 85.62 83 LEU A N 1
ATOM 650 C CA . LEU A 1 83 ? 0.109 -16.797 8.117 1 85.62 83 LEU A CA 1
ATOM 651 C C . LEU A 1 83 ? 0.184 -18.266 8.516 1 85.62 83 LEU A C 1
ATOM 653 O O . LEU A 1 83 ? 0.921 -19.047 7.902 1 85.62 83 LEU A O 1
ATOM 657 N N . PRO A 1 84 ? -0.697 -18.578 9.469 1 88.19 84 PRO A N 1
ATOM 658 C CA . PRO A 1 84 ? -0.638 -19.969 9.914 1 88.19 84 PRO A CA 1
ATOM 659 C C . PRO A 1 84 ? -0.968 -20.953 8.789 1 88.19 84 PRO A C 1
ATOM 661 O O . PRO A 1 84 ? -1.889 -20.719 8.008 1 88.19 84 PRO A O 1
ATOM 664 N N . HIS A 1 85 ? -0.235 -21.938 8.609 1 91.38 85 HIS A N 1
ATOM 665 C CA . HIS A 1 85 ? -0.43 -23.047 7.691 1 91.38 85 HIS A CA 1
ATOM 666 C C . HIS A 1 85 ? -0.288 -22.594 6.242 1 91.38 85 HIS A C 1
ATOM 668 O O . HIS A 1 85 ? -0.701 -23.312 5.324 1 91.38 85 HIS A O 1
ATOM 674 N N . HIS A 1 86 ? 0.215 -21.406 6.047 1 93.5 86 HIS A N 1
ATOM 675 C CA . HIS A 1 86 ? 0.436 -20.891 4.707 1 93.5 86 HIS A CA 1
ATOM 676 C C . HIS A 1 86 ? 1.884 -20.438 4.52 1 93.5 86 HIS A C 1
ATOM 678 O O . HIS A 1 86 ? 2.619 -20.281 5.496 1 93.5 86 HIS A O 1
ATOM 684 N N . TYR A 1 87 ? 2.316 -20.422 3.248 1 92.75 87 TYR A N 1
ATOM 685 C CA . TYR A 1 87 ? 3.578 -19.781 2.891 1 92.75 87 TYR A CA 1
ATOM 686 C C . TYR A 1 87 ? 3.416 -18.922 1.647 1 92.75 87 TYR A C 1
ATOM 688 O O . TYR A 1 87 ? 2.479 -19.109 0.868 1 92.75 87 TYR A O 1
ATOM 696 N N . LEU A 1 88 ? 4.32 -17.953 1.516 1 95 88 LEU A N 1
ATOM 697 C CA . LEU A 1 88 ? 4.266 -17.047 0.37 1 95 88 LEU A CA 1
ATOM 698 C C . LEU A 1 88 ? 5.074 -17.609 -0.797 1 95 88 LEU A C 1
ATOM 700 O O . LEU A 1 88 ? 6.254 -17.938 -0.639 1 95 88 LEU A O 1
ATOM 704 N N . ASP A 1 89 ? 4.391 -17.828 -1.864 1 96.25 89 ASP A N 1
ATOM 705 C CA . ASP A 1 89 ? 5.051 -18.125 -3.133 1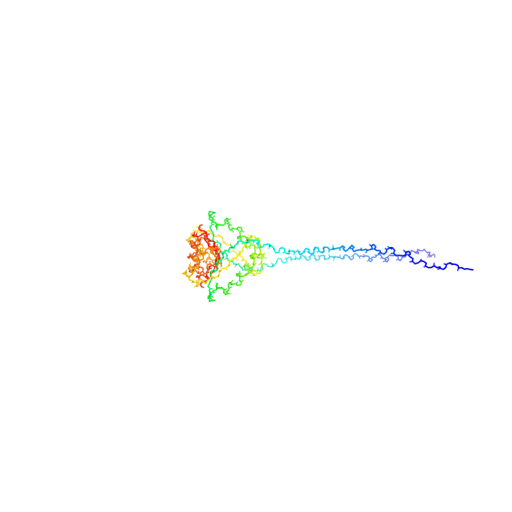 96.25 89 ASP A CA 1
ATOM 706 C C . ASP A 1 89 ? 5.117 -16.875 -4.016 1 96.25 89 ASP A C 1
ATOM 708 O O . ASP A 1 89 ? 4.117 -16.484 -4.625 1 96.25 89 ASP A O 1
ATOM 712 N N . VAL A 1 90 ? 6.32 -16.344 -4.148 1 97.94 90 VAL A N 1
ATOM 713 C CA . VAL A 1 90 ? 6.465 -15 -4.719 1 97.94 90 VAL A CA 1
ATOM 714 C C . VAL A 1 90 ? 6.992 -15.102 -6.148 1 97.94 90 VAL A C 1
ATOM 716 O O . VAL A 1 90 ? 7.973 -15.812 -6.406 1 97.94 90 VAL A O 1
ATOM 719 N N . ARG A 1 91 ? 6.301 -14.445 -7.062 1 98.19 91 ARG A N 1
ATOM 720 C CA . ARG A 1 91 ? 6.742 -14.312 -8.445 1 98.19 91 ARG A CA 1
ATOM 721 C C . ARG A 1 91 ? 7.008 -12.852 -8.797 1 98.19 91 ARG A C 1
ATOM 723 O O . ARG A 1 91 ? 6.266 -11.961 -8.383 1 98.19 91 ARG A O 1
ATOM 730 N N . TYR A 1 92 ? 8.07 -12.695 -9.57 1 97.88 92 TYR A N 1
ATOM 731 C CA . TYR A 1 92 ? 8.547 -11.359 -9.898 1 97.88 92 TYR A CA 1
ATOM 732 C C . TYR A 1 92 ? 8.375 -11.07 -11.391 1 97.88 92 TYR A C 1
ATOM 734 O O . TYR A 1 92 ? 8.859 -11.82 -12.234 1 97.88 92 TYR A O 1
ATOM 742 N N . ASN A 1 93 ? 7.602 -10.008 -11.656 1 98.25 93 ASN A N 1
ATOM 743 C CA . ASN A 1 93 ? 7.383 -9.625 -13.055 1 98.25 93 ASN A CA 1
ATOM 744 C C . ASN A 1 93 ? 7.727 -8.164 -13.297 1 98.25 93 ASN A C 1
ATOM 746 O O . ASN A 1 93 ? 7.504 -7.316 -12.422 1 98.25 93 ASN A O 1
ATOM 750 N N . ASP A 1 94 ? 8.25 -7.914 -14.461 1 97.62 94 ASP A N 1
ATOM 751 C CA . ASP A 1 94 ? 8.609 -6.559 -14.867 1 97.62 94 ASP A CA 1
ATOM 752 C C . ASP A 1 94 ? 7.379 -5.801 -15.375 1 97.62 94 ASP A C 1
ATOM 754 O O . ASP A 1 94 ? 6.832 -6.125 -16.422 1 97.62 94 ASP A O 1
ATOM 758 N N . SER A 1 95 ? 7.004 -4.754 -14.664 1 95.31 95 SER A N 1
ATOM 759 C CA . SER A 1 95 ? 5.863 -3.951 -15.094 1 95.31 95 SER A CA 1
ATOM 760 C C . SER A 1 95 ? 6.238 -3.027 -16.25 1 95.31 95 SER A C 1
ATOM 762 O O . SER A 1 95 ? 5.363 -2.496 -16.938 1 95.31 95 SER A O 1
ATOM 764 N N . LYS A 1 96 ? 7.582 -2.824 -16.344 1 96.06 96 LYS A N 1
ATOM 765 C CA . LYS A 1 96 ? 8.125 -1.905 -17.344 1 96.06 96 LYS A CA 1
ATOM 766 C C . LYS A 1 96 ? 7.527 -0.511 -17.188 1 96.06 96 LYS A C 1
ATOM 768 O O . LYS A 1 96 ? 7.566 0.293 -18.125 1 96.06 96 LYS A O 1
ATOM 773 N N . CYS A 1 97 ? 6.84 -0.38 -16.094 1 92.75 97 CYS A N 1
ATOM 774 C CA . CYS A 1 97 ? 6.133 0.87 -15.836 1 92.75 97 CYS A CA 1
ATOM 775 C C . CYS A 1 97 ? 5.258 1.257 -17.016 1 92.75 97 CYS A C 1
ATOM 777 O O . CYS A 1 97 ? 5.191 2.43 -17.391 1 92.75 97 CYS A O 1
ATOM 779 N N . ASP A 1 98 ? 4.641 0.213 -17.531 1 93.81 98 ASP A N 1
ATOM 780 C CA . ASP A 1 98 ? 3.695 0.394 -18.641 1 93.81 98 ASP A CA 1
ATOM 781 C C . ASP A 1 98 ? 2.4 -0.373 -18.375 1 93.81 98 ASP A C 1
ATOM 783 O O . ASP A 1 98 ? 2.424 -1.48 -17.844 1 93.81 98 ASP A O 1
ATOM 787 N N . ASP A 1 99 ? 1.271 0.194 -18.859 1 93.88 99 ASP A N 1
ATOM 788 C CA . ASP A 1 99 ? -0.05 -0.352 -18.547 1 93.88 99 ASP A CA 1
ATOM 789 C C . ASP A 1 99 ? -0.249 -1.709 -19.219 1 93.88 99 ASP A C 1
ATOM 791 O O . ASP A 1 99 ? -0.75 -2.646 -18.594 1 93.88 99 ASP A O 1
ATOM 795 N N . GLN A 1 100 ? 0.265 -1.821 -20.469 1 97.19 100 GLN A N 1
ATOM 796 C CA . GLN A 1 100 ? 0.042 -3.057 -21.219 1 97.19 100 GLN A CA 1
ATOM 797 C C . GLN A 1 100 ? 0.84 -4.211 -20.625 1 97.19 100 GLN A C 1
ATOM 799 O O . GLN A 1 100 ? 0.302 -5.301 -20.406 1 97.19 100 GLN A O 1
ATOM 804 N N . SER A 1 101 ? 2.082 -3.963 -20.328 1 97.5 101 SER A N 1
ATOM 805 C CA . SER A 1 101 ? 2.928 -5.004 -19.75 1 97.5 101 SER A CA 1
ATOM 806 C C . SER A 1 101 ? 2.422 -5.441 -18.391 1 97.5 101 SER A C 1
ATOM 808 O O . SER A 1 101 ? 2.379 -6.637 -18.078 1 97.5 101 SER A O 1
ATOM 810 N N . ALA A 1 102 ? 2.057 -4.492 -17.578 1 96.69 102 ALA A N 1
ATOM 811 C CA . ALA A 1 102 ? 1.548 -4.793 -16.234 1 96.69 102 ALA A CA 1
ATOM 812 C C . ALA A 1 102 ? 0.257 -5.605 -16.312 1 96.69 102 ALA A C 1
ATOM 814 O O . ALA A 1 102 ? 0.1 -6.602 -15.602 1 96.69 102 ALA A O 1
ATOM 815 N N . MET A 1 103 ? -0.622 -5.203 -17.219 1 97.31 103 MET A N 1
ATOM 816 C CA . MET A 1 103 ? -1.906 -5.883 -17.375 1 97.31 103 MET A CA 1
ATOM 817 C C . MET A 1 103 ? -1.719 -7.289 -17.922 1 97.31 103 MET A C 1
ATOM 819 O O . MET A 1 103 ? -2.385 -8.227 -17.484 1 97.31 103 MET A O 1
ATOM 823 N N . ASN A 1 104 ? -0.802 -7.414 -18.875 1 98.25 104 ASN A N 1
ATOM 824 C CA . ASN A 1 104 ? -0.514 -8.734 -19.422 1 98.25 104 ASN A CA 1
ATOM 825 C C . ASN A 1 104 ? 0.003 -9.688 -18.344 1 98.25 104 ASN A C 1
ATOM 827 O O . ASN A 1 104 ? -0.412 -10.844 -18.281 1 98.25 104 ASN A O 1
ATOM 831 N N . ALA A 1 105 ? 0.874 -9.164 -17.547 1 98.19 105 ALA A N 1
ATOM 832 C CA . ALA A 1 105 ? 1.39 -9.984 -16.453 1 98.19 105 ALA A CA 1
ATOM 833 C C . ALA A 1 105 ? 0.274 -10.375 -15.492 1 98.19 105 ALA A C 1
ATOM 835 O O . ALA A 1 105 ? 0.172 -11.539 -15.094 1 98.19 105 ALA A O 1
ATOM 836 N N . ALA A 1 106 ? -0.537 -9.438 -15.133 1 97.5 106 ALA A N 1
ATOM 837 C CA . ALA A 1 106 ? -1.653 -9.688 -14.227 1 97.5 106 ALA A CA 1
ATOM 838 C C . ALA A 1 106 ? -2.592 -10.75 -14.789 1 97.5 106 ALA A C 1
ATOM 840 O O . ALA A 1 106 ? -2.922 -11.719 -14.102 1 97.5 106 ALA A O 1
ATOM 841 N N . ILE A 1 107 ? -2.934 -10.625 -16.062 1 98 107 ILE A N 1
ATOM 842 C CA . ILE A 1 107 ? -3.883 -11.531 -16.703 1 98 107 ILE A CA 1
ATOM 843 C C . ILE A 1 107 ? -3.279 -12.93 -16.797 1 98 107 ILE A C 1
ATOM 845 O O . ILE A 1 107 ? -3.947 -13.922 -16.5 1 98 107 ILE A O 1
ATOM 849 N N . ASN A 1 108 ? -2.062 -13 -17.172 1 98.38 108 ASN A N 1
ATOM 850 C CA . ASN A 1 108 ? -1.39 -14.289 -17.312 1 98.38 108 ASN A CA 1
ATOM 851 C C . ASN A 1 108 ? -1.366 -15.047 -15.984 1 98.38 108 ASN A C 1
ATOM 853 O O . ASN A 1 108 ? -1.693 -16.234 -15.938 1 98.38 108 ASN A O 1
ATOM 857 N N . HIS A 1 109 ? -1.107 -14.344 -14.953 1 98.25 109 HIS A N 1
ATOM 858 C CA . HIS A 1 109 ? -1.028 -15.023 -13.664 1 98.25 109 HIS A CA 1
ATOM 859 C C . HIS A 1 109 ? -2.418 -15.352 -13.133 1 98.25 109 HIS A C 1
ATOM 861 O O . HIS A 1 109 ? -2.602 -16.359 -12.438 1 98.25 109 HIS A O 1
ATOM 867 N N . TYR A 1 110 ? -3.328 -14.516 -13.406 1 97.69 110 TYR A N 1
ATOM 868 C CA . TYR A 1 110 ? -4.699 -14.789 -12.992 1 97.69 110 TYR A CA 1
ATOM 869 C C . TYR A 1 110 ? -5.234 -16.047 -13.664 1 97.69 110 TYR A C 1
ATOM 871 O O . TYR A 1 110 ? -5.77 -16.938 -12.992 1 97.69 110 TYR A O 1
ATOM 879 N N . ILE A 1 111 ? -4.996 -16.203 -15.008 1 97.56 111 ILE A N 1
ATOM 880 C CA . ILE A 1 111 ? -5.516 -17.312 -15.797 1 97.56 111 ILE A CA 1
ATOM 881 C C . ILE A 1 111 ? -4.82 -18.609 -15.375 1 97.56 111 ILE A C 1
ATOM 883 O O . ILE A 1 111 ? -5.441 -19.672 -15.359 1 97.56 111 ILE A O 1
ATOM 887 N N . ASN A 1 112 ? -3.59 -18.562 -15.016 1 97.94 112 ASN A N 1
ATOM 888 C CA . ASN A 1 112 ? -2.812 -19.734 -14.648 1 97.94 112 ASN A CA 1
ATOM 889 C C . ASN A 1 112 ? -2.977 -20.078 -13.172 1 97.94 112 ASN A C 1
ATOM 891 O O . ASN A 1 112 ? -2.283 -20.969 -12.656 1 97.94 112 ASN A O 1
ATOM 895 N N . LYS A 1 113 ? -3.785 -19.312 -12.453 1 97 113 LYS A N 1
ATOM 896 C CA . LYS A 1 113 ? -4.113 -19.578 -11.055 1 97 113 LYS A CA 1
ATOM 897 C C . LYS A 1 113 ? -2.871 -19.484 -10.172 1 97 113 LYS A C 1
ATOM 899 O O . LYS A 1 113 ? -2.674 -20.312 -9.281 1 97 113 LYS A O 1
ATOM 904 N N . THR A 1 114 ? -2.059 -18.5 -10.484 1 97.81 114 THR A N 1
ATOM 905 C CA . THR A 1 114 ? -0.834 -18.266 -9.727 1 97.81 114 THR A CA 1
ATOM 906 C C . THR A 1 114 ? -0.835 -16.875 -9.102 1 97.81 114 THR A C 1
ATOM 908 O O . THR A 1 114 ? 0.221 -16.266 -8.938 1 97.81 114 THR A O 1
ATOM 911 N N . LEU A 1 115 ? -2.018 -16.422 -8.781 1 97.62 115 LEU A N 1
ATOM 912 C CA . LEU A 1 115 ? -2.146 -15.062 -8.258 1 97.62 115 LEU A CA 1
ATOM 913 C C . LEU A 1 115 ? -3.219 -15 -7.176 1 97.62 115 LEU A C 1
ATOM 915 O O . LEU A 1 115 ? -4.391 -15.289 -7.438 1 97.62 115 LEU A O 1
ATOM 919 N N . ASP A 1 116 ? -2.713 -14.633 -6.016 1 95.31 116 ASP A N 1
ATOM 920 C CA . ASP A 1 116 ? -3.648 -14.43 -4.914 1 95.31 116 ASP A CA 1
ATOM 921 C C . ASP A 1 116 ? -3.594 -12.984 -4.414 1 95.31 116 ASP A C 1
ATOM 923 O O . ASP A 1 116 ? -4.566 -12.484 -3.846 1 95.31 116 ASP A O 1
ATOM 927 N N . VAL A 1 117 ? -2.428 -12.367 -4.578 1 95.06 117 VAL A N 1
ATOM 928 C CA . VAL A 1 117 ? -2.252 -11.008 -4.082 1 95.06 117 VAL A CA 1
ATOM 929 C C . VAL A 1 117 ? -1.225 -10.273 -4.941 1 95.06 117 VAL A C 1
ATOM 931 O O . VAL A 1 117 ? -0.232 -10.867 -5.375 1 95.06 117 VAL A O 1
ATOM 934 N N . PHE A 1 118 ? -1.476 -8.969 -5.094 1 94.56 118 PHE A N 1
ATOM 935 C CA . PHE A 1 118 ? -0.535 -8.125 -5.82 1 94.56 118 PHE A CA 1
ATOM 936 C C . PHE A 1 118 ? 0.324 -7.316 -4.855 1 94.56 118 PHE A C 1
ATOM 938 O O . PHE A 1 118 ? -0.187 -6.75 -3.889 1 94.56 118 PHE A O 1
ATOM 945 N N . TRP A 1 119 ? 1.548 -7.277 -5.18 1 94.25 119 TRP A N 1
ATOM 946 C CA . TRP A 1 119 ? 2.432 -6.23 -4.676 1 94.25 119 TRP A CA 1
ATOM 947 C C . TRP A 1 119 ? 2.881 -5.305 -5.805 1 94.25 119 TRP A C 1
ATOM 949 O O . TRP A 1 119 ? 3.605 -5.727 -6.707 1 94.25 119 TRP A O 1
ATOM 959 N N . GLY A 1 120 ? 2.459 -4.164 -5.801 1 92.62 120 GLY A N 1
ATOM 960 C CA . GLY A 1 120 ? 2.541 -3.273 -6.949 1 92.62 120 GLY A CA 1
ATOM 961 C C . GLY A 1 120 ? 1.291 -3.289 -7.809 1 92.62 120 GLY A C 1
ATOM 962 O O . GLY A 1 120 ? 0.26 -3.834 -7.406 1 92.62 120 GLY A O 1
ATOM 963 N N . PRO A 1 121 ? 1.334 -2.711 -8.969 1 92.25 121 PRO A N 1
ATOM 964 C CA . PRO A 1 121 ? 2.467 -1.98 -9.547 1 92.25 121 PRO A CA 1
ATOM 965 C C . PRO A 1 121 ? 2.748 -0.665 -8.82 1 92.25 121 PRO A C 1
ATOM 967 O O . PRO A 1 121 ? 2.078 -0.343 -7.836 1 92.25 121 PRO A O 1
ATOM 970 N N . VAL A 1 122 ? 3.807 -0.021 -9.297 1 91 122 VAL A N 1
ATOM 971 C CA . VAL A 1 122 ? 4.207 1.151 -8.523 1 91 122 VAL A CA 1
ATOM 972 C C . VAL A 1 122 ? 4.23 2.383 -9.43 1 91 122 VAL A C 1
ATOM 974 O O . VAL A 1 122 ? 4.488 3.496 -8.969 1 91 122 VAL A O 1
ATOM 977 N N . CYS A 1 123 ? 4.004 2.178 -10.648 1 89.94 123 CYS A N 1
ATOM 978 C CA . CYS A 1 123 ? 3.975 3.297 -11.586 1 89.94 123 CYS A CA 1
ATOM 979 C C . CYS A 1 123 ? 2.543 3.717 -11.891 1 89.94 123 CYS A C 1
ATOM 981 O O . CYS A 1 123 ? 1.668 2.869 -12.07 1 89.94 123 CYS A O 1
ATOM 983 N N . ASP A 1 124 ? 2.289 5.004 -12 1 85.5 124 ASP A N 1
ATOM 984 C CA . ASP A 1 124 ? 0.951 5.582 -12.062 1 85.5 124 ASP A CA 1
ATOM 985 C C . ASP A 1 124 ? 0.167 5.031 -13.25 1 85.5 124 ASP A C 1
ATOM 987 O O . ASP A 1 124 ? -1.033 4.77 -13.148 1 85.5 124 ASP A O 1
ATOM 991 N N . TYR A 1 125 ? 0.806 4.828 -14.328 1 86.06 125 TYR A N 1
ATOM 992 C CA . TYR A 1 125 ? 0.103 4.387 -15.523 1 86.06 125 TYR A CA 1
ATOM 993 C C . TYR A 1 125 ? -0.335 2.934 -15.398 1 86.06 125 TYR A C 1
ATOM 995 O O . TYR A 1 125 ? -1.308 2.514 -16.031 1 86.06 125 TYR A O 1
ATOM 1003 N N . ALA A 1 126 ? 0.344 2.205 -14.531 1 90.31 126 ALA A N 1
ATOM 1004 C CA . ALA A 1 126 ? 0.038 0.784 -14.398 1 90.31 126 ALA A CA 1
ATOM 1005 C C . ALA A 1 126 ? -0.943 0.539 -13.258 1 90.31 126 ALA A C 1
ATOM 1007 O O . ALA A 1 126 ? -1.665 -0.461 -13.25 1 90.31 126 ALA A O 1
ATOM 1008 N N . VAL A 1 127 ? -1.044 1.449 -12.328 1 89.69 127 VAL A N 1
ATOM 1009 C CA . VAL A 1 127 ? -1.791 1.221 -11.102 1 89.69 127 VAL A CA 1
ATOM 1010 C C . VAL A 1 127 ? -3.287 1.161 -11.406 1 89.69 127 VAL A C 1
ATOM 1012 O O . VAL A 1 127 ? -3.969 0.21 -11.016 1 89.69 127 VAL A O 1
ATOM 1015 N N . ALA A 1 128 ? -3.762 2.098 -12.18 1 87.31 128 ALA A N 1
ATOM 1016 C CA . ALA A 1 128 ? -5.203 2.23 -12.383 1 87.31 128 ALA A CA 1
ATOM 1017 C C . ALA A 1 128 ? -5.773 0.992 -13.062 1 87.31 128 ALA A C 1
ATOM 1019 O O . ALA A 1 128 ? -6.719 0.38 -12.562 1 87.31 128 ALA A O 1
ATOM 1020 N N . PRO A 1 129 ? -5.246 0.543 -14.172 1 89.94 129 PRO A N 1
ATOM 1021 C CA . PRO A 1 129 ? -5.836 -0.634 -14.812 1 89.94 129 PRO A CA 1
ATOM 1022 C C . PRO A 1 129 ? -5.711 -1.896 -13.969 1 89.94 129 PRO A C 1
ATOM 1024 O O . PRO A 1 129 ? -6.629 -2.719 -13.938 1 89.94 129 PRO A O 1
ATOM 1027 N N . VAL A 1 130 ? -4.684 -2.057 -13.242 1 91.69 130 VAL A N 1
ATOM 1028 C CA . VAL A 1 130 ? -4.488 -3.264 -12.445 1 91.69 130 VAL A CA 1
ATOM 1029 C C . VAL A 1 130 ? -5.434 -3.248 -11.25 1 91.69 130 VAL A C 1
ATOM 1031 O O . VAL A 1 130 ? -6.051 -4.266 -10.922 1 91.69 130 VAL A O 1
ATOM 1034 N N . VAL A 1 131 ? -5.586 -2.129 -10.641 1 89.5 131 VAL A N 1
ATOM 1035 C CA . VAL A 1 131 ? -6.465 -2.055 -9.477 1 89.5 131 VAL A CA 1
ATOM 1036 C C . VAL A 1 131 ? -7.906 -2.328 -9.898 1 89.5 131 VAL A C 1
ATOM 1038 O O . VAL A 1 131 ? -8.664 -2.971 -9.172 1 89.5 131 VAL A O 1
ATOM 1041 N N . ARG A 1 132 ? -8.289 -1.813 -11.023 1 88.38 132 ARG A N 1
ATOM 1042 C CA . ARG A 1 132 ? -9.648 -2.057 -11.508 1 88.38 132 ARG A CA 1
ATOM 1043 C C . ARG A 1 132 ? -9.883 -3.543 -11.758 1 88.38 132 ARG A C 1
ATOM 1045 O O . ARG A 1 132 ? -10.945 -4.07 -11.43 1 88.38 132 ARG A O 1
ATOM 1052 N N . GLN A 1 133 ? -8.898 -4.145 -12.305 1 91.44 133 GLN A N 1
ATOM 1053 C CA . GLN A 1 133 ? -9.023 -5.578 -12.539 1 91.44 133 GLN A CA 1
ATOM 1054 C C . GLN A 1 133 ? -9.086 -6.348 -11.227 1 91.44 133 GLN A C 1
ATOM 1056 O O . GLN A 1 133 ? -9.812 -7.336 -11.109 1 91.44 133 GLN A O 1
ATOM 1061 N N . CYS A 1 134 ? -8.328 -5.918 -10.273 1 90.56 134 CYS A N 1
ATOM 1062 C CA . CYS A 1 134 ? -8.336 -6.559 -8.961 1 90.56 134 CYS A CA 1
ATOM 1063 C C . CYS A 1 134 ? -9.727 -6.531 -8.344 1 90.56 134 CYS A C 1
ATOM 1065 O O . CYS A 1 134 ? -10.148 -7.504 -7.715 1 90.56 134 CYS A O 1
ATOM 1067 N N . ASN A 1 135 ? -10.375 -5.496 -8.539 1 85.62 135 ASN A N 1
ATOM 1068 C CA . ASN A 1 135 ? -11.742 -5.395 -8.039 1 85.62 135 ASN A CA 1
ATOM 1069 C C . ASN A 1 135 ? -12.656 -6.43 -8.688 1 85.62 135 ASN A C 1
ATOM 1071 O O . ASN A 1 135 ? -13.461 -7.074 -8.008 1 85.62 135 ASN A O 1
ATOM 1075 N N . PHE A 1 136 ? -12.461 -6.594 -9.945 1 87.94 136 PHE A N 1
ATOM 1076 C CA . PHE A 1 136 ? -13.273 -7.551 -10.688 1 87.94 136 PHE A CA 1
ATOM 1077 C C . PHE A 1 136 ? -12.938 -8.977 -10.273 1 87.94 136 PHE A C 1
ATOM 1079 O O . PHE A 1 136 ? -13.82 -9.836 -10.195 1 87.94 136 PHE A O 1
ATOM 1086 N N . TRP A 1 137 ? -11.727 -9.211 -9.914 1 92 137 TRP A N 1
ATOM 1087 C CA . TRP A 1 137 ? -11.258 -10.555 -9.578 1 92 137 TRP A CA 1
ATOM 1088 C C . TRP A 1 137 ? -11.367 -10.812 -8.078 1 92 137 TRP A C 1
ATOM 1090 O O . TRP A 1 137 ? -11.133 -11.93 -7.621 1 92 137 TRP A O 1
ATOM 1100 N N . ASN A 1 138 ? -11.609 -9.742 -7.344 1 89.06 138 ASN A N 1
ATOM 1101 C CA . ASN A 1 138 ? -11.68 -9.828 -5.891 1 89.06 138 ASN A CA 1
ATOM 1102 C C . ASN A 1 138 ? -10.344 -10.266 -5.293 1 89.06 138 ASN A C 1
ATOM 1104 O O . ASN A 1 138 ? -10.289 -11.18 -4.469 1 89.06 138 ASN A O 1
ATOM 1108 N N . LEU A 1 139 ? -9.336 -9.547 -5.746 1 92.19 139 LEU A N 1
ATOM 1109 C CA . LEU A 1 139 ? -7.988 -9.797 -5.246 1 92.19 139 LEU A CA 1
ATOM 1110 C C . LEU A 1 139 ? -7.426 -8.57 -4.543 1 92.19 139 LEU A C 1
ATOM 1112 O O . LEU A 1 139 ? -7.645 -7.441 -4.988 1 92.19 139 LEU A O 1
ATOM 1116 N N . PRO A 1 140 ? -6.695 -8.82 -3.514 1 90.69 140 PRO A N 1
ATOM 1117 C CA . PRO A 1 140 ? -6.062 -7.68 -2.848 1 90.69 140 PRO A CA 1
ATOM 1118 C C . PRO A 1 140 ? -4.793 -7.211 -3.555 1 90.69 140 PRO A C 1
ATOM 1120 O O . PRO A 1 140 ? -4.121 -8.008 -4.215 1 90.69 140 PRO A O 1
ATOM 1123 N N . MET A 1 141 ? -4.57 -5.91 -3.41 1 92.12 141 MET A N 1
ATOM 1124 C CA . MET A 1 141 ? -3.385 -5.277 -3.977 1 92.12 141 MET A CA 1
ATOM 1125 C C . MET A 1 141 ? -2.783 -4.273 -2.998 1 92.12 141 MET A C 1
ATOM 1127 O O . MET A 1 141 ? -3.512 -3.537 -2.332 1 92.12 141 MET A O 1
ATOM 1131 N N . ILE A 1 142 ? -1.532 -4.363 -2.846 1 90.88 142 ILE A N 1
ATOM 1132 C CA . ILE A 1 142 ? -0.792 -3.367 -2.08 1 90.88 142 ILE A CA 1
ATOM 1133 C C . ILE A 1 142 ? 0.16 -2.609 -3.002 1 90.88 142 ILE A C 1
ATOM 1135 O O . ILE A 1 142 ? 0.953 -3.221 -3.723 1 90.88 142 ILE A O 1
ATOM 1139 N N . THR A 1 143 ? 0.043 -1.386 -2.992 1 90.5 143 THR A N 1
ATOM 1140 C CA . THR A 1 143 ? 0.942 -0.611 -3.84 1 90.5 143 THR A CA 1
ATOM 1141 C C . THR A 1 143 ? 1.359 0.682 -3.146 1 90.5 143 THR A C 1
ATOM 1143 O O . THR A 1 143 ? 0.63 1.202 -2.299 1 90.5 143 THR A O 1
ATOM 1146 N N . ILE A 1 144 ? 2.533 1.006 -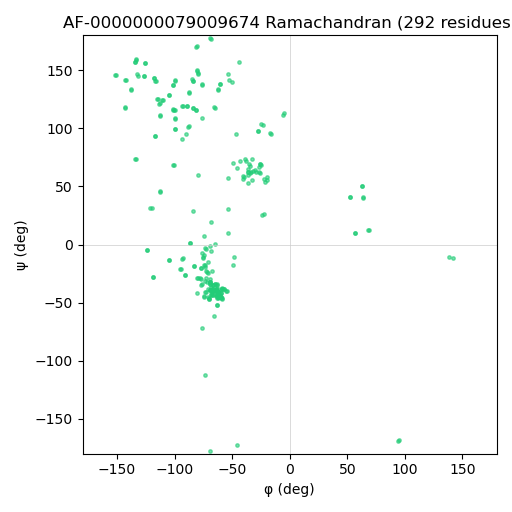3.324 1 84.38 144 ILE A N 1
ATOM 1147 C CA . ILE A 1 144 ? 3.043 2.289 -2.852 1 84.38 144 ILE A CA 1
ATOM 1148 C C . ILE A 1 144 ? 3.127 3.271 -4.016 1 84.38 144 ILE A C 1
ATOM 1150 O O . ILE A 1 144 ? 3.926 3.088 -4.938 1 84.38 144 ILE A O 1
ATOM 1154 N N . GLY A 1 145 ? 1.933 3.668 -4.523 1 65.69 145 GLY A N 1
ATOM 1155 C CA . GLY A 1 145 ? 1.735 4.504 -5.699 1 65.69 145 GLY A CA 1
ATOM 1156 C C . GLY A 1 145 ? 2.523 5.797 -5.648 1 65.69 145 GLY A C 1
ATOM 1157 O O . GLY A 1 145 ? 2.898 6.262 -4.57 1 65.69 145 GLY A O 1
ATOM 1158 N N . ALA A 1 146 ? 3.191 6.453 -6.762 1 55.94 146 ALA A N 1
ATOM 1159 C CA . ALA A 1 146 ? 3.447 7.871 -6.992 1 55.94 146 ALA A CA 1
ATOM 1160 C C . ALA A 1 146 ? 4.824 8.086 -7.617 1 55.94 146 ALA A C 1
ATOM 1162 O O . ALA A 1 146 ? 5.227 9.227 -7.867 1 55.94 146 ALA A O 1
ATOM 1163 N N . ASN A 1 147 ? 5.734 7.082 -7.68 1 51.66 147 ASN A N 1
ATOM 1164 C CA . ASN A 1 147 ? 6.898 7.797 -8.188 1 51.66 147 ASN A CA 1
ATOM 1165 C C . ASN A 1 147 ? 6.918 7.816 -9.719 1 51.66 147 ASN A C 1
ATOM 1167 O O . ASN A 1 147 ? 6.656 6.797 -10.359 1 51.66 147 ASN A O 1
ATOM 1171 N N . ALA A 1 148 ? 6.492 8.984 -10.305 1 40.66 148 ALA A N 1
ATOM 1172 C CA . ALA A 1 148 ? 6.875 9.234 -11.695 1 40.66 148 ALA A CA 1
ATOM 1173 C C . ALA A 1 148 ? 8.375 9.023 -11.891 1 40.66 148 ALA A C 1
ATOM 1175 O O . ALA A 1 148 ? 9.156 9.156 -10.953 1 40.66 148 ALA A O 1
ATOM 1176 N N . MET B 1 1 ? 39.281 14.594 113.75 1 24.86 1 MET B N 1
ATOM 1177 C CA . MET B 1 1 ? 39.094 13.766 112.562 1 24.86 1 MET B CA 1
ATOM 1178 C C . MET B 1 1 ? 38.781 14.625 111.375 1 24.86 1 MET B C 1
ATOM 1180 O O . M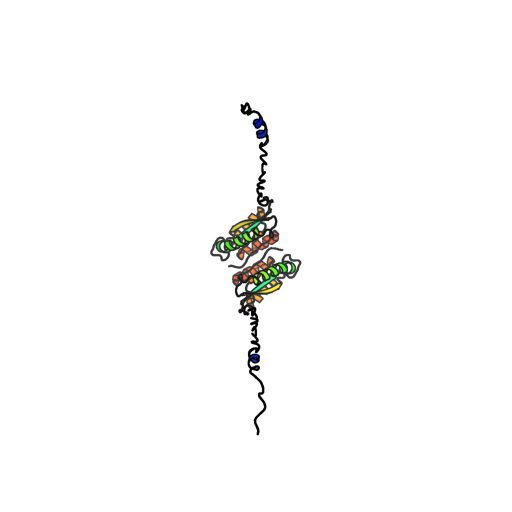ET B 1 1 ? 38.438 15.812 111.5 1 24.86 1 MET B O 1
ATOM 1184 N N . ASP B 1 2 ? 38.156 14.133 110.25 1 31.78 2 ASP B N 1
ATOM 1185 C CA . ASP B 1 2 ? 38.281 14.047 108.812 1 31.78 2 ASP B CA 1
ATOM 1186 C C . ASP B 1 2 ? 37.531 15.211 108.125 1 31.78 2 ASP B C 1
ATOM 1188 O O . ASP B 1 2 ? 36.344 15.367 108.25 1 31.78 2 ASP B O 1
ATOM 1192 N N . SER B 1 3 ? 38.25 16.359 107.875 1 35.88 3 SER B N 1
ATOM 1193 C CA . SER B 1 3 ? 38.25 17.641 107.188 1 35.88 3 SER B CA 1
ATOM 1194 C C . SER B 1 3 ? 37.812 17.484 105.688 1 35.88 3 SER B C 1
ATOM 1196 O O . SER B 1 3 ? 38 18.391 104.875 1 35.88 3 SER B O 1
ATOM 1198 N N . THR B 1 4 ? 37.75 16.234 105.312 1 35.94 4 THR B N 1
ATOM 1199 C CA . THR B 1 4 ? 37.906 15.891 103.875 1 35.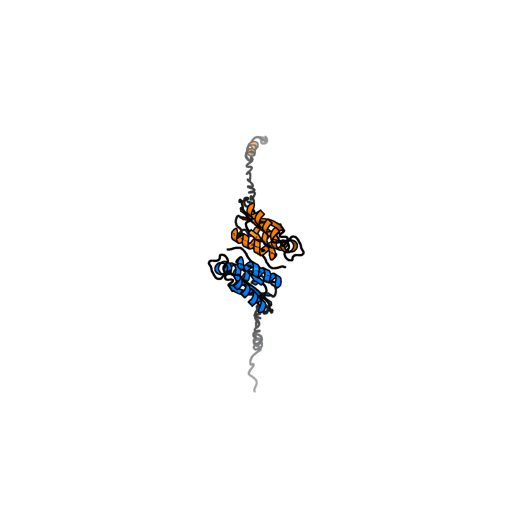94 4 THR B CA 1
ATOM 1200 C C . THR B 1 4 ? 36.719 16.391 103.062 1 35.94 4 THR B C 1
ATOM 1202 O O . THR B 1 4 ? 36.625 16.094 101.875 1 35.94 4 THR B O 1
ATOM 1205 N N . THR B 1 5 ? 35.656 16.953 103.625 1 31.59 5 THR B N 1
ATOM 1206 C CA . THR B 1 5 ? 34.375 16.734 103 1 31.59 5 THR B CA 1
ATOM 1207 C C . THR B 1 5 ? 34.188 17.656 101.812 1 31.59 5 THR B C 1
ATOM 1209 O O . THR B 1 5 ? 33.375 17.406 100.938 1 31.59 5 THR B O 1
ATOM 1212 N N . HIS B 1 6 ? 34.562 18.938 101.875 1 30.67 6 HIS B N 1
ATOM 1213 C CA . HIS B 1 6 ? 33.719 19.969 101.25 1 30.67 6 HIS B CA 1
ATOM 1214 C C . HIS B 1 6 ? 33.906 19.938 99.75 1 30.67 6 HIS B C 1
ATOM 1216 O O . HIS B 1 6 ? 35.031 20.016 99.25 1 30.67 6 HIS B O 1
ATOM 1222 N N . ARG B 1 7 ? 32.812 19.422 98.812 1 33.72 7 ARG B N 1
ATOM 1223 C CA . ARG B 1 7 ? 32.281 19.031 97.5 1 33.72 7 ARG B CA 1
ATOM 1224 C C . ARG B 1 7 ? 32.438 20.125 96.438 1 33.72 7 ARG B C 1
ATOM 1226 O O . ARG B 1 7 ? 31.625 21.031 96.375 1 33.72 7 ARG B O 1
ATOM 1233 N N . LYS B 1 8 ? 33.5 20.953 96.562 1 32.88 8 LYS B N 1
ATOM 1234 C CA . LYS B 1 8 ? 33.656 21.984 95.562 1 32.88 8 LYS B CA 1
ATOM 1235 C C . LYS B 1 8 ? 33.469 21.422 94.125 1 32.88 8 LYS B C 1
ATOM 1237 O O . LYS B 1 8 ? 34.188 20.516 93.688 1 32.88 8 LYS B O 1
ATOM 1242 N N . GLY B 1 9 ? 32.312 21.516 93.562 1 32.81 9 GLY B N 1
ATOM 1243 C CA . GLY B 1 9 ? 31.344 21.422 92.438 1 32.81 9 GLY B CA 1
ATOM 1244 C C . GLY B 1 9 ? 31.812 22.078 91.188 1 32.81 9 GLY B C 1
ATOM 1245 O O . GLY B 1 9 ? 31.109 22.078 90.188 1 32.81 9 GLY B O 1
ATOM 1246 N N . VAL B 1 10 ? 32.812 22.969 91.188 1 32.94 10 VAL B N 1
ATOM 1247 C CA . VAL B 1 10 ? 32.969 24.016 90.188 1 32.94 10 VAL B CA 1
ATOM 1248 C C . VAL B 1 10 ? 33.406 23.375 88.875 1 32.94 10 VAL B C 1
ATOM 1250 O O . VAL B 1 10 ? 33.156 23.922 87.75 1 32.94 10 VAL B O 1
ATOM 1253 N N . LEU B 1 11 ? 34.188 22.266 89 1 33.62 11 LEU B N 1
ATOM 1254 C CA . LEU B 1 11 ? 35 21.953 87.812 1 33.62 11 LEU B CA 1
ATOM 1255 C C . LEU B 1 11 ? 34.156 21.5 86.625 1 33.62 11 LEU B C 1
ATOM 1257 O O . LEU B 1 11 ? 34.469 21.766 85.5 1 33.62 11 LEU B O 1
ATOM 1261 N N . LEU B 1 12 ? 33.094 20.75 86.938 1 35.78 12 LEU B N 1
ATOM 1262 C CA . LEU B 1 12 ? 32.625 19.875 85.875 1 35.78 12 LEU B CA 1
ATOM 1263 C C . LEU B 1 12 ? 32 20.688 84.75 1 35.78 12 LEU B C 1
ATOM 1265 O O . LEU B 1 12 ? 31.609 20.125 83.688 1 35.78 12 LEU B O 1
ATOM 1269 N N . SER B 1 13 ? 31.906 22 84.812 1 34.69 13 SER B N 1
ATOM 1270 C CA . SER B 1 13 ? 31.062 22.766 83.875 1 34.69 13 SER B CA 1
ATOM 1271 C C . SER B 1 13 ? 31.609 22.75 82.5 1 34.69 13 SER B C 1
ATOM 1273 O O . SER B 1 13 ? 30.953 23.188 81.562 1 34.69 13 SER B O 1
ATOM 1275 N N . ILE B 1 14 ? 32.938 22.656 82.312 1 33.34 14 ILE B N 1
ATOM 1276 C CA . ILE B 1 14 ? 33.5 23.188 81.062 1 33.34 14 ILE B CA 1
ATOM 1277 C C . ILE B 1 14 ? 33.156 22.234 79.875 1 33.34 14 ILE B C 1
ATOM 1279 O O . ILE B 1 14 ? 33.125 22.656 78.75 1 33.34 14 ILE B O 1
ATOM 1283 N N . ILE B 1 15 ? 33.062 20.953 80.188 1 31.42 15 ILE B N 1
ATOM 1284 C CA . ILE B 1 15 ? 33.312 20.062 79 1 31.42 15 ILE B CA 1
ATOM 1285 C C . ILE B 1 15 ? 32.125 20.109 78.062 1 31.42 15 ILE B C 1
ATOM 1287 O O . ILE B 1 15 ? 32.25 19.688 76.938 1 31.42 15 ILE B O 1
ATOM 1291 N N . VAL B 1 16 ? 30.984 20.516 78.5 1 31.62 16 VAL B N 1
ATOM 1292 C CA . VAL B 1 16 ? 29.812 20.062 77.75 1 31.62 16 VAL B CA 1
ATOM 1293 C C . VAL B 1 16 ? 29.75 20.766 76.375 1 31.62 16 VAL B C 1
ATOM 1295 O O . VAL B 1 16 ? 28.938 20.391 75.562 1 31.62 16 VAL B O 1
ATOM 1298 N N . THR B 1 17 ? 30.359 21.938 76.25 1 32.12 17 THR B N 1
ATOM 1299 C CA . THR B 1 17 ? 29.781 22.766 75.188 1 32.12 17 THR B CA 1
ATOM 1300 C C . THR B 1 17 ? 30.062 22.188 73.812 1 32.12 17 THR B C 1
ATOM 1302 O O . THR B 1 17 ? 29.438 22.578 72.812 1 32.12 17 THR B O 1
ATOM 1305 N N . LEU B 1 18 ? 31.156 21.547 73.625 1 31.97 18 LEU B N 1
ATOM 1306 C CA . LEU B 1 18 ? 31.625 21.516 72.25 1 31.97 18 LEU B CA 1
ATOM 1307 C C . LEU B 1 18 ? 30.75 20.625 71.375 1 31.97 18 LEU B C 1
ATOM 1309 O O . LEU B 1 18 ? 31.047 20.422 70.188 1 31.97 18 LEU B O 1
ATOM 1313 N N . LEU B 1 19 ? 29.953 19.812 71.938 1 33.06 19 LEU B N 1
ATOM 1314 C CA . LEU B 1 19 ? 29.406 18.812 71 1 33.06 19 LEU B CA 1
ATOM 1315 C C . LEU B 1 19 ? 28.469 19.453 70 1 33.06 19 LEU B C 1
ATOM 1317 O O . LEU B 1 19 ? 27.297 19.062 69.875 1 33.06 19 LEU B O 1
ATOM 1321 N N . THR B 1 20 ? 28.562 20.812 69.812 1 30.14 20 THR B N 1
ATOM 1322 C CA . THR B 1 20 ? 27.562 21.359 68.875 1 30.14 20 THR B CA 1
ATOM 1323 C C . THR B 1 20 ? 27.453 20.516 67.625 1 30.14 20 THR B C 1
ATOM 1325 O O . THR B 1 20 ? 28.344 19.719 67.312 1 30.14 20 THR B O 1
ATOM 1328 N N . VAL B 1 21 ? 26.578 21.094 66.5 1 32.22 21 VAL B N 1
ATOM 1329 C CA . VAL B 1 21 ? 25.594 20.938 65.438 1 32.22 21 VAL B CA 1
ATOM 1330 C C . VAL B 1 21 ? 26.281 20.5 64.188 1 32.22 21 VAL B C 1
ATOM 1332 O O . VAL B 1 21 ? 26.547 21.328 63.281 1 32.22 21 VAL B O 1
ATOM 1335 N N . PHE B 1 22 ? 27.391 19.781 64.188 1 32.88 22 PHE B N 1
ATOM 1336 C CA . PHE B 1 22 ? 27.719 19.438 62.781 1 32.88 22 PHE B CA 1
ATOM 1337 C C . PHE B 1 22 ? 26.531 18.781 62.094 1 32.88 22 PHE B C 1
ATOM 1339 O O . PHE B 1 22 ? 26.188 17.625 62.375 1 32.88 22 PHE B O 1
ATOM 1346 N N . ASP B 1 23 ? 25.328 19.438 62.031 1 31.06 23 ASP B N 1
ATOM 1347 C CA . ASP B 1 23 ? 24.312 19.016 61.094 1 31.06 23 ASP B CA 1
ATOM 1348 C C . ASP B 1 23 ? 24.906 18.766 59.719 1 31.06 23 ASP B C 1
ATOM 1350 O O . ASP B 1 23 ? 25.344 19.703 59.031 1 31.06 23 ASP B O 1
ATOM 1354 N N . LEU B 1 24 ? 25.766 17.781 59.531 1 31.34 24 LEU B N 1
ATOM 1355 C CA . LEU B 1 24 ? 26.016 17.219 58.188 1 31.34 24 LEU B CA 1
ATOM 1356 C C . LEU B 1 24 ? 24.719 17.125 57.406 1 31.34 24 LEU B C 1
ATOM 1358 O O . LEU B 1 24 ? 23.797 16.375 57.781 1 31.34 24 LEU B O 1
ATOM 1362 N N . ASP B 1 25 ? 24.203 18.281 56.938 1 34.62 25 ASP B N 1
ATOM 1363 C CA . ASP B 1 25 ? 23.25 18.359 55.812 1 34.62 25 ASP B CA 1
ATOM 1364 C C . ASP B 1 25 ? 23.562 17.312 54.75 1 34.62 25 ASP B C 1
ATOM 1366 O O . ASP B 1 25 ? 24.594 17.391 54.094 1 34.62 25 ASP B O 1
ATOM 1370 N N . LEU B 1 26 ? 23.5 16 55.062 1 33.38 26 LEU B N 1
ATOM 1371 C CA . LEU B 1 26 ? 23.219 15.07 53.969 1 33.38 26 LEU B CA 1
ATOM 1372 C C . LEU B 1 26 ? 22.312 15.711 52.938 1 33.38 26 LEU B C 1
ATOM 1374 O O . LEU B 1 26 ? 21.156 16.031 53.219 1 33.38 26 LEU B O 1
ATOM 1378 N N . TYR B 1 27 ? 22.844 16.688 52.094 1 33.44 27 TYR B N 1
ATOM 1379 C CA . TYR B 1 27 ? 22.297 17 50.75 1 33.44 27 TYR B CA 1
ATOM 1380 C C . TYR B 1 27 ? 21.781 15.734 50.094 1 33.44 27 TYR B C 1
ATOM 1382 O O . TYR B 1 27 ? 22.562 14.828 49.75 1 33.44 27 TYR B O 1
ATOM 1390 N N . SER B 1 28 ? 20.75 15.047 50.688 1 35.22 28 SER B N 1
ATOM 1391 C CA . SER B 1 28 ? 20 14.219 49.781 1 35.22 28 SER B CA 1
ATOM 1392 C C . SER B 1 28 ? 19.859 14.883 48.406 1 35.22 28 SER B C 1
ATOM 1394 O O . SER B 1 28 ? 19.172 15.906 48.281 1 35.22 28 SER B O 1
ATOM 1396 N N . THR B 1 29 ? 20.984 15.086 47.656 1 35.88 29 THR B N 1
ATOM 1397 C CA . THR B 1 29 ? 20.766 15.195 46.219 1 35.88 29 THR B CA 1
ATOM 1398 C C . THR B 1 29 ? 19.656 14.25 45.781 1 35.88 29 THR B C 1
ATOM 1400 O O . THR B 1 29 ? 19.844 13.023 45.781 1 35.88 29 THR B O 1
ATOM 1403 N N . SER B 1 30 ? 18.469 14.297 46.406 1 35.28 30 SER B N 1
ATOM 1404 C CA . SER B 1 30 ? 17.438 13.75 45.531 1 35.28 30 SER B CA 1
ATOM 1405 C C . SER B 1 30 ? 17.656 14.18 44.094 1 35.28 30 SER B C 1
ATOM 1407 O O . SER B 1 30 ? 17.484 15.352 43.75 1 35.28 30 SER B O 1
ATOM 1409 N N . ALA B 1 31 ? 18.828 13.867 43.5 1 30.81 31 ALA B N 1
ATOM 1410 C CA . ALA B 1 31 ? 18.781 13.875 42.062 1 30.81 31 ALA B CA 1
ATOM 1411 C C . ALA B 1 31 ? 17.406 13.469 41.531 1 30.81 31 ALA B C 1
ATOM 1413 O O . ALA B 1 31 ? 16.969 12.328 41.719 1 30.81 31 ALA B O 1
ATOM 1414 N N . HIS B 1 32 ? 16.328 14.281 41.844 1 33.69 32 HIS B N 1
ATOM 1415 C CA . HIS B 1 32 ? 15.266 14.094 40.875 1 33.69 32 HIS B CA 1
ATOM 1416 C C . HIS B 1 32 ? 15.82 13.609 39.531 1 33.69 32 HIS B C 1
ATOM 1418 O O . HIS B 1 32 ? 16.641 14.297 38.906 1 33.69 32 HIS B O 1
ATOM 1424 N N . GLU B 1 33 ? 16.281 12.414 39.531 1 36.53 33 GLU B N 1
ATOM 1425 C CA . GLU B 1 33 ? 16.328 11.898 38.156 1 36.53 33 GLU B CA 1
ATOM 1426 C C . GLU B 1 33 ? 15.273 12.57 37.281 1 36.53 33 GLU B C 1
ATOM 1428 O O . GLU B 1 33 ? 14.07 12.367 37.469 1 36.53 33 GLU B O 1
ATOM 1433 N N . ARG B 1 34 ? 15.445 13.992 37.125 1 31.59 34 ARG B N 1
ATOM 1434 C CA . ARG B 1 34 ? 14.719 14.414 35.938 1 31.59 34 ARG B CA 1
ATOM 1435 C C . ARG B 1 34 ? 14.562 13.258 34.969 1 31.59 34 ARG B C 1
ATOM 1437 O O . ARG B 1 34 ? 15.562 12.734 34.469 1 31.59 34 ARG B O 1
ATOM 1444 N N . SER B 1 35 ? 13.773 12.305 35.375 1 36.53 35 SER B N 1
ATOM 1445 C CA . SER B 1 35 ? 13.328 11.664 34.125 1 36.53 35 SER B CA 1
ATOM 1446 C C . SER B 1 35 ? 13.461 12.602 32.938 1 36.53 35 SER B C 1
ATOM 1448 O O . SER B 1 35 ? 12.742 13.602 32.844 1 36.53 35 SER B O 1
ATOM 1450 N N . GLN B 1 36 ? 14.672 13.094 32.719 1 34.59 36 GLN B N 1
ATOM 1451 C CA . GLN B 1 36 ? 14.75 13.664 31.391 1 34.59 36 GLN B CA 1
ATOM 1452 C C . GLN B 1 36 ? 13.633 13.117 30.5 1 34.59 36 GLN B C 1
ATOM 1454 O O . GLN B 1 36 ? 13.648 11.945 30.125 1 34.59 36 GLN B O 1
ATOM 1459 N N . HIS B 1 37 ? 12.359 13.25 30.938 1 38.47 37 HIS B N 1
ATOM 1460 C CA . HIS B 1 37 ? 11.555 13.141 29.719 1 38.47 37 HIS B CA 1
ATOM 1461 C C . HIS B 1 37 ? 12.336 13.594 28.5 1 38.47 37 HIS B C 1
ATOM 1463 O O . HIS B 1 37 ? 13.031 14.609 28.531 1 38.47 37 HIS B O 1
ATOM 1469 N N . PRO B 1 38 ? 12.914 12.781 27.734 1 42.12 38 PRO B N 1
ATOM 1470 C CA . PRO B 1 38 ? 13.508 13.422 26.547 1 42.12 38 PRO B CA 1
ATOM 1471 C C . PRO B 1 38 ? 12.961 14.828 26.312 1 42.12 38 PRO B C 1
ATOM 1473 O O . PRO B 1 38 ? 11.781 15.086 26.562 1 42.12 38 PRO B O 1
ATOM 1476 N N . SER B 1 39 ? 13.555 15.961 26.75 1 43.19 39 SER B N 1
ATOM 1477 C CA . SER B 1 39 ? 13.352 17.312 26.25 1 43.19 39 SER B CA 1
ATOM 1478 C C . SER B 1 39 ? 12.445 17.312 25.016 1 43.19 39 SER B C 1
ATOM 1480 O O . SER B 1 39 ? 12.438 16.344 24.25 1 43.19 39 SER B O 1
ATOM 1482 N N . ASN B 1 40 ? 11.258 17.797 25 1 44.66 40 ASN B N 1
ATOM 1483 C CA . ASN B 1 40 ? 10.406 18.125 23.859 1 44.66 40 ASN B CA 1
ATOM 1484 C C . ASN B 1 40 ? 11.227 18.344 22.594 1 44.66 40 ASN B C 1
ATOM 1486 O O . ASN B 1 40 ? 11.617 19.469 22.281 1 44.66 40 ASN B O 1
ATOM 1490 N N . GLU B 1 41 ? 12.367 17.797 22.438 1 55.38 41 GLU B N 1
ATOM 1491 C CA . GLU B 1 41 ? 13.078 17.891 21.156 1 55.38 41 GLU B CA 1
ATOM 1492 C C . GLU B 1 41 ? 12.102 18.109 20 1 55.38 41 GLU B C 1
ATOM 1494 O O . GLU B 1 41 ? 10.992 17.578 20 1 55.38 41 GLU B O 1
ATOM 1499 N N . HIS B 1 42 ? 12.047 19.359 19.516 1 77.12 42 HIS B N 1
ATOM 1500 C CA . HIS B 1 42 ? 11.25 19.875 18.406 1 77.12 42 HIS B CA 1
ATOM 1501 C C . HIS B 1 42 ? 11.086 18.844 17.312 1 77.12 42 HIS B C 1
ATOM 1503 O O . HIS B 1 42 ? 11.961 18.688 16.453 1 77.12 42 HIS B O 1
ATOM 1509 N N . LYS B 1 43 ? 10.359 17.797 17.625 1 87.69 43 LYS B N 1
ATOM 1510 C CA . LYS B 1 43 ? 10.094 16.828 16.562 1 87.69 43 LYS B CA 1
ATOM 1511 C C . LYS B 1 43 ? 9.336 17.469 15.406 1 87.69 43 LYS B C 1
ATOM 1513 O O . LYS B 1 43 ? 8.531 18.391 15.609 1 87.69 43 LYS B O 1
ATOM 1518 N N . ILE B 1 44 ? 9.711 17.156 14.258 1 93.81 44 ILE B N 1
ATOM 1519 C CA . ILE B 1 44 ? 9.102 17.656 13.031 1 93.81 44 ILE B CA 1
ATOM 1520 C C . ILE B 1 44 ? 7.93 16.766 12.633 1 93.81 44 ILE B C 1
ATOM 1522 O O . ILE B 1 44 ? 8.055 15.539 12.609 1 93.81 44 ILE B O 1
ATOM 1526 N N . PRO B 1 45 ? 6.793 17.328 12.336 1 95.25 45 PRO B N 1
ATOM 1527 C CA . PRO B 1 45 ? 5.637 16.516 11.969 1 95.25 45 PRO B CA 1
ATOM 1528 C C . PRO B 1 45 ? 5.719 15.977 10.539 1 95.25 45 PRO B C 1
ATOM 1530 O O . PRO B 1 45 ? 6.195 16.672 9.648 1 95.25 45 PRO B O 1
ATOM 1533 N N . VAL B 1 46 ? 5.359 14.758 10.359 1 96.19 46 VAL B N 1
ATOM 1534 C CA . VAL B 1 46 ? 5.008 14.18 9.07 1 96.19 46 VAL B CA 1
ATOM 1535 C C . VAL B 1 46 ? 3.488 14.109 8.93 1 96.19 46 VAL B C 1
ATOM 1537 O O . VAL B 1 46 ? 2.824 13.383 9.672 1 96.19 46 VAL B O 1
ATOM 1540 N N . ASN B 1 47 ? 2.982 14.883 7.949 1 97.94 47 ASN B N 1
ATOM 1541 C CA . ASN B 1 47 ? 1.537 14.969 7.781 1 97.94 47 ASN B CA 1
ATOM 1542 C C . ASN B 1 47 ? 0.996 13.812 6.945 1 97.94 47 ASN B C 1
ATOM 1544 O O . ASN B 1 47 ? 1.301 13.711 5.754 1 97.94 47 ASN B O 1
ATOM 1548 N N . VAL B 1 48 ? 0.154 13.039 7.59 1 97.44 48 VAL B N 1
ATOM 1549 C CA . VAL B 1 48 ? -0.422 11.867 6.934 1 97.44 48 VAL B CA 1
ATOM 1550 C C . VAL B 1 48 ? -1.911 12.102 6.684 1 97.44 48 VAL B C 1
ATOM 1552 O O . VAL B 1 48 ? -2.656 12.438 7.605 1 97.44 48 VAL B O 1
ATOM 1555 N N . LEU B 1 49 ? -2.254 11.969 5.449 1 98.19 49 LEU B N 1
ATOM 1556 C CA . LEU B 1 49 ? -3.678 11.992 5.129 1 98.19 49 LEU B CA 1
ATOM 1557 C C . LEU B 1 49 ? -4.211 10.578 4.902 1 98.19 49 LEU B C 1
ATOM 1559 O O . LEU B 1 49 ? -3.779 9.891 3.973 1 98.19 49 LEU B O 1
ATOM 1563 N N . VAL B 1 50 ? -5.094 10.203 5.758 1 97.62 50 VAL B N 1
ATOM 1564 C CA . VAL B 1 50 ? -5.789 8.93 5.594 1 97.62 50 VAL B CA 1
ATOM 1565 C C . VAL B 1 50 ? -7.09 9.148 4.828 1 97.62 50 VAL B C 1
ATOM 1567 O O . VAL B 1 50 ? -7.961 9.898 5.273 1 97.62 50 VAL B O 1
ATOM 1570 N N . LEU B 1 51 ? -7.141 8.477 3.689 1 96.31 51 LEU B N 1
ATOM 1571 C CA . LEU B 1 51 ? -8.305 8.641 2.82 1 96.31 51 LEU B CA 1
ATOM 1572 C C . LEU B 1 51 ? -9.062 7.324 2.672 1 96.31 51 LEU B C 1
ATOM 1574 O O . LEU B 1 51 ? -8.766 6.535 1.771 1 96.31 51 LEU B O 1
ATOM 1578 N N . LEU B 1 52 ? -10.07 7.141 3.535 1 96 52 LEU B N 1
ATOM 1579 C CA . LEU B 1 52 ? -10.914 5.949 3.574 1 96 52 LEU B CA 1
ATOM 1580 C C . LEU B 1 52 ? -12.383 6.328 3.666 1 96 52 LEU B C 1
ATOM 1582 O O . LEU B 1 52 ? -12.719 7.445 4.066 1 96 52 LEU B O 1
ATOM 1586 N N . PRO B 1 53 ? -13.242 5.391 3.285 1 96.19 53 PRO B N 1
ATOM 1587 C CA . PRO B 1 53 ? -14.656 5.734 3.404 1 96.19 53 PRO B CA 1
ATOM 1588 C C . PRO B 1 53 ? -15.188 5.586 4.828 1 96.19 53 PRO B C 1
ATOM 1590 O O . PRO B 1 53 ? -14.781 4.668 5.547 1 96.19 53 PRO B O 1
ATOM 1593 N N . ASN B 1 54 ? -16.141 6.402 5.266 1 97.19 54 ASN B N 1
ATOM 1594 C CA . ASN B 1 54 ? -16.828 6.305 6.547 1 97.19 54 ASN B CA 1
ATOM 1595 C C . ASN B 1 54 ? -17.891 5.211 6.531 1 97.19 54 ASN B C 1
ATOM 1597 O O . ASN B 1 54 ? -18.188 4.613 7.57 1 97.19 54 ASN B O 1
ATOM 1601 N N . ASP B 1 55 ? -18.406 4.992 5.383 1 96 55 ASP B N 1
ATOM 1602 C CA . ASP B 1 55 ? -19.469 4.004 5.227 1 96 55 ASP B CA 1
ATOM 1603 C C . ASP B 1 55 ? -18.953 2.598 5.527 1 96 55 ASP B C 1
ATOM 1605 O O . ASP B 1 55 ? -18.125 2.066 4.797 1 96 55 ASP B O 1
ATOM 1609 N N . PRO B 1 56 ? -19.5 1.964 6.508 1 94.88 56 PRO B N 1
ATOM 1610 C CA . PRO B 1 56 ? -19 0.655 6.938 1 94.88 56 PRO B CA 1
ATOM 1611 C C . PRO B 1 56 ? -19.375 -0.464 5.965 1 94.88 56 PRO B C 1
ATOM 1613 O O . PRO B 1 56 ? -18.906 -1.595 6.113 1 94.88 56 PRO B O 1
ATOM 1616 N N . SER B 1 57 ? -20.125 -0.141 4.938 1 93.94 57 SER B N 1
ATOM 1617 C CA . SER B 1 57 ? -20.469 -1.167 3.961 1 93.94 57 SER B CA 1
ATOM 1618 C C . SER B 1 57 ? -19.281 -1.519 3.078 1 93.94 57 SER B C 1
ATOM 1620 O O . SER B 1 57 ? -19.266 -2.57 2.436 1 93.94 57 SER B O 1
ATOM 1622 N N . TYR B 1 58 ? -18.312 -0.626 3.09 1 90 58 TYR B N 1
ATOM 1623 C CA . TYR B 1 58 ? -17.094 -0.905 2.348 1 90 58 TYR B CA 1
ATOM 1624 C C . TYR B 1 58 ? -16.141 -1.759 3.174 1 90 58 TYR B C 1
ATOM 1626 O O . TYR B 1 58 ? -15.977 -1.531 4.375 1 90 58 TYR B O 1
ATOM 1634 N N . LEU B 1 59 ? -15.508 -2.658 2.588 1 86.31 59 LEU B N 1
ATOM 1635 C CA . LEU B 1 59 ? -14.617 -3.602 3.256 1 86.31 59 LEU B CA 1
ATOM 1636 C C . LEU B 1 59 ? -13.438 -2.875 3.898 1 86.31 59 LEU B C 1
ATOM 1638 O O . LEU B 1 59 ? -12.969 -3.27 4.969 1 86.31 59 LEU B O 1
ATOM 1642 N N . PHE B 1 60 ? -13.031 -1.839 3.236 1 90.56 60 PHE B N 1
ATOM 1643 C CA . PHE B 1 60 ? -11.859 -1.128 3.738 1 90.56 60 PHE B CA 1
ATOM 1644 C C . PHE B 1 60 ? -12.242 0.262 4.234 1 90.56 60 PHE B C 1
ATOM 1646 O O . PHE B 1 60 ? -11.562 1.245 3.922 1 90.56 60 PHE B O 1
ATOM 1653 N N . SER B 1 61 ? -13.312 0.267 4.957 1 94.12 61 SER B N 1
ATOM 1654 C CA . SER B 1 61 ? -13.758 1.493 5.609 1 94.12 61 SER B CA 1
ATOM 1655 C C . SER B 1 61 ? -12.984 1.752 6.898 1 94.12 61 SER B C 1
ATOM 1657 O O . SER B 1 61 ? -12.211 0.905 7.34 1 94.12 61 SER B O 1
ATOM 1659 N N . TYR B 1 62 ? -13.164 2.961 7.5 1 96.69 62 TYR B N 1
ATOM 1660 C CA . TYR B 1 62 ? -12.539 3.299 8.773 1 96.69 62 TYR B CA 1
ATOM 1661 C C . TYR B 1 62 ? -12.898 2.275 9.844 1 96.69 62 TYR B C 1
ATOM 1663 O O . TYR B 1 62 ? -12.047 1.875 10.641 1 96.69 62 TYR B O 1
ATOM 1671 N N . LYS B 1 63 ? -14.086 1.851 9.844 1 96.25 63 LYS B N 1
ATOM 1672 C CA . LYS B 1 63 ? -14.531 0.903 10.859 1 96.25 63 LYS B CA 1
ATOM 1673 C C . LYS B 1 63 ? -13.672 -0.359 10.852 1 96.25 63 LYS B C 1
ATOM 1675 O O . LYS B 1 63 ? -13.297 -0.865 11.914 1 96.25 63 LYS B O 1
ATOM 1680 N N . HIS B 1 64 ? -13.328 -0.76 9.719 1 93.88 64 HIS B N 1
ATOM 1681 C CA . HIS B 1 64 ? -12.625 -2.031 9.602 1 93.88 64 HIS B CA 1
ATOM 1682 C C . HIS B 1 64 ? -11.117 -1.836 9.68 1 93.88 64 HIS B C 1
ATOM 1684 O O . HIS B 1 64 ? -10.398 -2.721 10.148 1 93.88 64 HIS B O 1
ATOM 1690 N N . LEU B 1 65 ? -10.617 -0.627 9.297 1 94.06 65 LEU B N 1
ATOM 1691 C CA . LEU B 1 65 ? -9.172 -0.474 9.156 1 94.06 65 LEU B CA 1
ATOM 1692 C C . LEU B 1 65 ? -8.586 0.312 10.328 1 94.06 65 LEU B C 1
ATOM 1694 O O . LEU B 1 65 ? -7.375 0.304 10.547 1 94.06 65 LEU B O 1
ATOM 1698 N N . LEU B 1 66 ? -9.406 0.947 11.102 1 94.81 66 LEU B N 1
ATOM 1699 C CA . LEU B 1 66 ? -8.914 1.826 12.156 1 94.81 66 LEU B CA 1
ATOM 1700 C C . LEU B 1 66 ? -8.086 1.044 13.172 1 94.81 66 LEU B C 1
ATOM 1702 O O . LEU B 1 66 ? -7.023 1.503 13.602 1 94.81 66 LEU B O 1
ATOM 1706 N N . PRO B 1 67 ? -8.5 -0.183 13.578 1 94.31 67 PRO B N 1
ATOM 1707 C CA . PRO B 1 67 ? -7.656 -0.917 14.523 1 94.31 67 PRO B CA 1
ATOM 1708 C C . PRO B 1 67 ? -6.258 -1.189 13.984 1 94.31 67 PRO B C 1
ATOM 1710 O O . PRO B 1 67 ? -5.27 -1.009 14.703 1 94.31 67 PRO B O 1
ATOM 1713 N N . ALA B 1 68 ? -6.191 -1.641 12.734 1 91.5 68 ALA B N 1
ATOM 1714 C CA . ALA B 1 68 ? -4.891 -1.883 12.117 1 91.5 68 ALA B CA 1
ATOM 1715 C C . ALA B 1 68 ? -4.086 -0.591 12.016 1 91.5 68 ALA B C 1
ATOM 1717 O O . ALA B 1 68 ? -2.875 -0.585 12.258 1 91.5 68 ALA B O 1
ATOM 1718 N N . LEU B 1 69 ? -4.73 0.506 11.672 1 94.19 69 LEU B N 1
ATOM 1719 C CA . LEU B 1 69 ? -4.078 1.805 11.555 1 94.19 69 LEU B CA 1
ATOM 1720 C C . LEU B 1 69 ? -3.537 2.26 12.906 1 94.19 69 LEU B C 1
ATOM 1722 O O . LEU B 1 69 ? -2.422 2.775 12.992 1 94.19 69 LEU B O 1
ATOM 1726 N N . GLN B 1 70 ? -4.285 1.987 13.93 1 94.94 70 GLN B N 1
ATOM 1727 C CA . GLN B 1 70 ? -3.865 2.371 15.273 1 94.94 70 GLN B CA 1
ATOM 1728 C C . GLN B 1 70 ? -2.648 1.567 15.719 1 94.94 70 GLN B C 1
ATOM 1730 O O . GLN B 1 70 ? -1.717 2.119 16.312 1 94.94 70 GLN B O 1
ATOM 1735 N N . ILE B 1 71 ? -2.656 0.298 15.453 1 91.94 71 ILE B N 1
ATOM 1736 C CA . ILE B 1 71 ? -1.509 -0.541 15.781 1 91.94 71 ILE B CA 1
ATOM 1737 C C . ILE B 1 71 ? -0.274 -0.037 15.031 1 91.94 71 ILE B C 1
ATOM 1739 O O . ILE B 1 71 ? 0.808 0.071 15.617 1 91.94 71 ILE B O 1
ATOM 1743 N N . ALA B 1 72 ? -0.439 0.254 13.766 1 90.44 72 ALA B N 1
ATOM 1744 C CA . ALA B 1 72 ? 0.663 0.768 12.953 1 90.44 72 ALA B CA 1
ATOM 1745 C C . ALA B 1 72 ? 1.199 2.078 13.523 1 90.44 72 ALA B C 1
ATOM 1747 O O . ALA B 1 72 ? 2.412 2.262 13.641 1 90.44 72 ALA B O 1
ATOM 1748 N N . LEU B 1 73 ? 0.292 2.975 13.891 1 92.81 73 LEU B N 1
ATOM 1749 C CA . LEU B 1 73 ? 0.685 4.266 14.445 1 92.81 73 LEU B CA 1
ATOM 1750 C C . LEU B 1 73 ? 1.414 4.086 15.773 1 92.81 73 LEU B C 1
ATOM 1752 O O . LEU B 1 73 ? 2.436 4.734 16.016 1 92.81 73 LEU B O 1
ATOM 1756 N N . GLU B 1 74 ? 0.986 3.188 16.562 1 92.56 74 GLU B N 1
ATOM 1757 C CA . GLU B 1 74 ? 1.626 2.916 17.844 1 92.56 74 GLU B CA 1
ATOM 1758 C C . GLU B 1 74 ? 3 2.281 17.656 1 92.56 74 GLU B C 1
ATOM 1760 O O . GLU B 1 74 ? 3.938 2.584 18.391 1 92.56 74 GLU B O 1
ATOM 1765 N N . THR B 1 75 ? 3.055 1.412 16.688 1 89.12 75 THR B N 1
ATOM 1766 C CA . THR B 1 75 ? 4.324 0.755 16.391 1 89.12 75 THR B CA 1
ATOM 1767 C C . THR B 1 75 ? 5.375 1.774 15.969 1 89.12 75 THR B C 1
ATOM 1769 O O . THR B 1 75 ? 6.52 1.724 16.422 1 89.12 75 THR B O 1
ATOM 1772 N N . VAL B 1 76 ? 4.988 2.713 15.125 1 89.31 76 VAL B N 1
ATOM 1773 C CA . VAL B 1 76 ? 5.902 3.746 14.641 1 89.31 76 VAL B CA 1
ATOM 1774 C C . VAL B 1 76 ? 6.301 4.664 15.797 1 89.31 76 VAL B C 1
ATOM 1776 O O . VAL B 1 76 ? 7.465 5.047 15.914 1 89.31 76 VAL B O 1
ATOM 1779 N N . LYS B 1 77 ? 5.418 4.977 16.625 1 88.69 77 LYS B N 1
ATOM 1780 C CA . LYS B 1 77 ? 5.672 5.84 17.766 1 88.69 77 LYS B CA 1
ATOM 1781 C C . LYS B 1 77 ? 6.625 5.172 18.766 1 88.69 77 LYS B C 1
ATOM 1783 O O . LYS B 1 77 ? 7.48 5.836 19.359 1 88.69 77 LYS B O 1
ATOM 1788 N N . ALA B 1 78 ? 6.52 3.906 18.891 1 88.5 78 ALA B N 1
ATOM 1789 C CA . ALA B 1 78 ? 7.285 3.162 19.891 1 88.5 78 ALA B CA 1
ATOM 1790 C C . ALA B 1 78 ? 8.711 2.914 19.406 1 88.5 78 ALA B C 1
ATOM 1792 O O . ALA B 1 78 ? 9.609 2.676 20.219 1 88.5 78 ALA B O 1
ATOM 1793 N N . ASN B 1 79 ? 8.789 2.838 18.109 1 84.38 79 ASN B N 1
ATOM 1794 C CA . ASN B 1 79 ? 10.102 2.564 17.547 1 84.38 79 ASN B CA 1
ATOM 1795 C C . ASN B 1 79 ? 10.773 3.84 17.047 1 84.38 79 ASN B C 1
ATOM 1797 O O . ASN B 1 79 ? 10.609 4.219 15.883 1 84.38 79 ASN B O 1
ATOM 1801 N N . MET B 1 80 ? 11.633 4.398 17.781 1 77.69 80 MET B N 1
ATOM 1802 C CA . MET B 1 80 ? 12.234 5.699 17.5 1 77.69 80 MET B CA 1
ATOM 1803 C C . MET B 1 80 ? 13.273 5.59 16.391 1 77.69 80 MET B C 1
ATOM 1805 O O . MET B 1 80 ? 13.711 6.602 15.836 1 77.69 80 MET B O 1
ATOM 1809 N N . THR B 1 81 ? 13.555 4.426 16.109 1 81.88 81 THR B N 1
ATOM 1810 C CA . THR B 1 81 ? 14.539 4.262 15.039 1 81.88 81 THR B CA 1
ATOM 1811 C C . THR B 1 81 ? 13.867 4.359 13.672 1 81.88 81 THR B C 1
ATOM 1813 O O . THR B 1 81 ? 14.539 4.609 12.664 1 81.88 81 THR B O 1
ATOM 1816 N N . LEU B 1 82 ? 12.586 4.199 13.578 1 81.75 82 LEU B N 1
ATOM 1817 C CA . LEU B 1 82 ? 11.867 4.246 12.312 1 81.75 82 LEU B CA 1
ATOM 1818 C C . LEU B 1 82 ? 11.742 5.684 11.812 1 81.75 82 LEU B C 1
ATOM 1820 O O . LEU B 1 82 ? 11.883 5.941 10.609 1 81.75 82 LEU B O 1
ATOM 1824 N N . LEU B 1 83 ? 11.398 6.621 12.672 1 85.44 83 LEU B N 1
ATOM 1825 C CA . LEU B 1 83 ? 11.25 8.031 12.328 1 85.44 83 LEU B CA 1
ATOM 1826 C C . LEU B 1 83 ? 11.93 8.922 13.367 1 85.44 83 LEU B C 1
ATOM 1828 O O . LEU B 1 83 ? 11.258 9.633 14.109 1 85.44 83 LEU B O 1
ATOM 1832 N N . PRO B 1 84 ? 13.266 8.883 13.25 1 88.12 84 PRO B N 1
ATOM 1833 C CA . PRO B 1 84 ? 13.969 9.695 14.25 1 88.12 84 PRO B CA 1
ATOM 1834 C C . PRO B 1 84 ? 13.641 11.188 14.133 1 88.12 84 PRO B C 1
ATOM 1836 O O . PRO B 1 84 ? 13.547 11.711 13.023 1 88.12 84 PRO B O 1
ATOM 1839 N N . HIS B 1 85 ? 13.367 11.836 15.156 1 91.19 85 HIS B N 1
ATOM 1840 C CA . HIS B 1 85 ? 13.148 13.266 15.289 1 91.19 85 HIS B CA 1
ATOM 1841 C C . HIS B 1 85 ? 11.859 13.695 14.586 1 91.19 85 HIS B C 1
ATOM 1843 O O . HIS B 1 85 ? 11.656 14.883 14.336 1 91.19 85 HIS B O 1
ATOM 1849 N N . HIS B 1 86 ? 11.055 12.742 14.219 1 93.44 86 HIS B N 1
ATOM 1850 C CA . HIS B 1 86 ? 9.773 13.023 13.57 1 93.44 86 HIS B CA 1
ATOM 1851 C C . HIS B 1 86 ? 8.625 12.352 14.312 1 93.44 86 HIS B C 1
ATOM 1853 O O . HIS B 1 86 ? 8.844 11.461 15.133 1 93.44 86 HIS B O 1
ATOM 1859 N N . TYR B 1 87 ? 7.414 12.914 14.133 1 92.75 87 TYR B N 1
ATOM 1860 C CA . TYR B 1 87 ? 6.191 12.242 14.562 1 92.75 87 TYR B CA 1
ATOM 1861 C C . TYR B 1 87 ? 5.117 12.32 13.477 1 92.75 87 TYR B C 1
ATOM 1863 O O . TYR B 1 87 ? 5.172 13.188 12.602 1 92.75 87 TYR B O 1
ATOM 1871 N N . LEU B 1 88 ? 4.188 11.383 13.555 1 95.06 88 LEU B N 1
ATOM 1872 C CA . LEU B 1 88 ? 3.109 11.352 12.578 1 95.06 88 LEU B CA 1
ATOM 1873 C C . LEU B 1 88 ? 1.926 12.195 13.039 1 95.06 88 LEU B C 1
ATOM 1875 O O . LEU B 1 88 ? 1.422 12.008 14.148 1 95.06 88 LEU B O 1
ATOM 1879 N N . ASP B 1 89 ? 1.626 13.172 12.25 1 96.31 89 ASP B N 1
ATOM 1880 C CA . ASP B 1 89 ? 0.378 13.914 12.422 1 96.31 89 ASP B CA 1
ATOM 1881 C C . ASP B 1 89 ? -0.682 13.43 11.43 1 96.31 89 ASP B C 1
ATOM 1883 O O . ASP B 1 89 ? -0.637 13.773 10.25 1 96.31 89 ASP B O 1
ATOM 1887 N N . VAL B 1 90 ? -1.678 12.734 11.961 1 97.94 90 VAL B N 1
ATOM 1888 C CA . VAL B 1 90 ? -2.582 11.977 11.102 1 97.94 90 VAL B CA 1
ATOM 1889 C C . VAL B 1 90 ? -3.924 12.703 11 1 97.94 90 VAL B C 1
ATOM 1891 O O . VAL B 1 90 ? -4.5 13.094 12.016 1 97.94 90 VAL B O 1
ATOM 1894 N N . ARG B 1 91 ? -4.375 12.914 9.773 1 98.12 91 ARG B N 1
ATOM 1895 C CA . ARG B 1 91 ? -5.699 13.453 9.5 1 98.12 91 ARG B CA 1
ATOM 1896 C C . ARG B 1 91 ? -6.559 12.453 8.734 1 98.12 91 ARG B C 1
ATOM 1898 O O . ARG B 1 91 ? -6.066 11.758 7.844 1 98.12 91 ARG B O 1
ATOM 1905 N N . TYR B 1 92 ? -7.816 12.445 9.141 1 97.88 92 TYR B N 1
ATOM 1906 C CA . TYR B 1 92 ? -8.75 11.461 8.602 1 97.88 92 TYR B CA 1
ATOM 1907 C C . TYR B 1 92 ? -9.82 12.125 7.746 1 97.88 92 TYR B C 1
ATOM 1909 O O . TYR B 1 92 ? -10.508 13.039 8.211 1 97.88 92 TYR B O 1
ATOM 1917 N N . ASN B 1 93 ? -9.867 11.688 6.484 1 98.25 93 ASN B N 1
ATOM 1918 C CA . ASN B 1 93 ? -10.867 12.25 5.582 1 98.25 93 ASN B CA 1
ATOM 1919 C C . ASN B 1 93 ? -11.695 11.148 4.914 1 98.25 93 ASN B C 1
ATOM 1921 O O . ASN B 1 93 ? -11.172 10.078 4.598 1 98.25 93 ASN B O 1
ATOM 1925 N N . ASP B 1 94 ? -12.938 11.461 4.715 1 97.62 94 ASP B N 1
ATOM 1926 C CA . ASP B 1 94 ? -13.859 10.539 4.051 1 97.62 94 ASP B CA 1
ATOM 1927 C C . ASP B 1 94 ? -13.703 10.609 2.533 1 97.62 94 ASP B C 1
ATOM 1929 O O . ASP B 1 94 ? -14.031 11.617 1.913 1 97.62 94 ASP B O 1
ATOM 1933 N N . SER B 1 95 ? -13.273 9.516 1.94 1 95.38 95 SER B N 1
ATOM 1934 C CA . SER B 1 95 ? -13.125 9.477 0.489 1 95.38 95 SER B CA 1
ATOM 1935 C C . SER B 1 95 ? -14.477 9.305 -0.199 1 95.38 95 SER B C 1
ATOM 1937 O O . SER B 1 95 ? -14.602 9.539 -1.402 1 95.38 95 SER B O 1
ATOM 1939 N N . LYS B 1 96 ? -15.43 8.805 0.633 1 96 96 LYS B N 1
ATOM 1940 C CA . LYS B 1 96 ? -16.766 8.492 0.133 1 96 96 LYS B CA 1
ATOM 1941 C C . LYS B 1 96 ? -16.703 7.512 -1.034 1 96 96 LYS B C 1
ATOM 1943 O O . LYS B 1 96 ? -17.656 7.402 -1.812 1 96 96 LYS B O 1
ATOM 1948 N N . CYS B 1 97 ? -15.516 7.008 -1.199 1 92.69 97 CYS B N 1
ATOM 1949 C CA . CYS B 1 97 ? -15.266 6.109 -2.324 1 92.69 97 CYS B CA 1
ATOM 1950 C C . CYS B 1 97 ? -15.719 6.742 -3.635 1 92.69 97 CYS B C 1
ATOM 1952 O O . CYS B 1 97 ? -16.297 6.07 -4.484 1 92.69 97 CYS B O 1
ATOM 1954 N N . ASP B 1 98 ? -15.406 8.031 -3.688 1 93.56 98 ASP B N 1
ATOM 1955 C CA . ASP B 1 98 ? -15.695 8.805 -4.891 1 93.56 98 ASP B CA 1
ATOM 1956 C C . ASP B 1 98 ? -14.484 9.625 -5.32 1 93.56 98 ASP B C 1
ATOM 1958 O O . ASP B 1 98 ? -13.766 10.156 -4.477 1 93.56 98 ASP B O 1
ATOM 1962 N N . ASP B 1 99 ? -14.312 9.781 -6.656 1 93.88 99 ASP B N 1
ATOM 1963 C CA . ASP B 1 99 ? -13.125 10.422 -7.207 1 93.88 99 ASP B CA 1
ATOM 1964 C C . ASP B 1 99 ? -13.086 11.906 -6.844 1 93.88 99 ASP B C 1
ATOM 1966 O O . ASP B 1 99 ? -12.047 12.422 -6.441 1 93.88 99 ASP B O 1
ATOM 1970 N N . GLN B 1 100 ? -14.281 12.539 -6.887 1 97.19 100 GLN B N 1
ATOM 1971 C CA . GLN B 1 100 ? -14.312 13.977 -6.641 1 97.19 100 GLN B CA 1
ATOM 1972 C C . GLN B 1 100 ? -14.023 14.297 -5.176 1 97.19 100 GLN B C 1
ATOM 1974 O O . GLN B 1 100 ? -13.211 15.172 -4.875 1 97.19 100 GLN B O 1
ATOM 1979 N N . SER B 1 101 ? -14.648 13.562 -4.297 1 97.5 101 SER B N 1
ATOM 1980 C CA . SER B 1 101 ? -14.438 13.797 -2.871 1 97.5 101 SER B CA 1
ATOM 1981 C C . SER B 1 101 ? -13 13.516 -2.467 1 97.5 101 SER B C 1
ATOM 1983 O O . SER B 1 101 ? -12.398 14.281 -1.709 1 97.5 101 SER B O 1
ATOM 1985 N N . ALA B 1 102 ? -12.461 12.438 -2.961 1 96.62 102 ALA B N 1
ATOM 1986 C CA . ALA B 1 102 ? -11.086 12.07 -2.65 1 96.62 102 ALA B CA 1
ATOM 1987 C C . ALA B 1 102 ? -10.109 13.125 -3.166 1 96.62 102 ALA B C 1
ATOM 1989 O O . ALA B 1 102 ? -9.195 13.539 -2.447 1 96.62 102 ALA B O 1
ATOM 1990 N N . MET B 1 103 ? -10.359 13.586 -4.383 1 97.25 103 MET B N 1
ATOM 1991 C CA . MET B 1 103 ? -9.469 14.57 -4.996 1 97.25 103 MET B CA 1
ATOM 1992 C C . MET B 1 103 ? -9.578 15.914 -4.281 1 97.25 103 MET B C 1
ATOM 1994 O O . MET B 1 103 ? -8.57 16.594 -4.074 1 97.25 103 MET B O 1
ATOM 1998 N N . ASN B 1 104 ? -10.797 16.266 -3.895 1 98.25 104 ASN B N 1
ATOM 1999 C CA . ASN B 1 104 ? -10.977 17.516 -3.152 1 98.25 104 ASN B CA 1
ATOM 2000 C C . ASN B 1 104 ? -10.227 17.484 -1.825 1 98.25 104 ASN B C 1
ATOM 2002 O O . ASN B 1 104 ? -9.586 18.469 -1.453 1 98.25 104 ASN B O 1
ATOM 2006 N N . ALA B 1 105 ? -10.328 16.375 -1.188 1 98.19 105 ALA B N 1
ATOM 2007 C CA . ALA B 1 105 ? -9.594 16.234 0.068 1 98.19 105 ALA B CA 1
ATOM 2008 C C . ALA B 1 105 ? -8.086 16.328 -0.16 1 98.19 105 ALA B C 1
ATOM 2010 O O . ALA B 1 105 ? -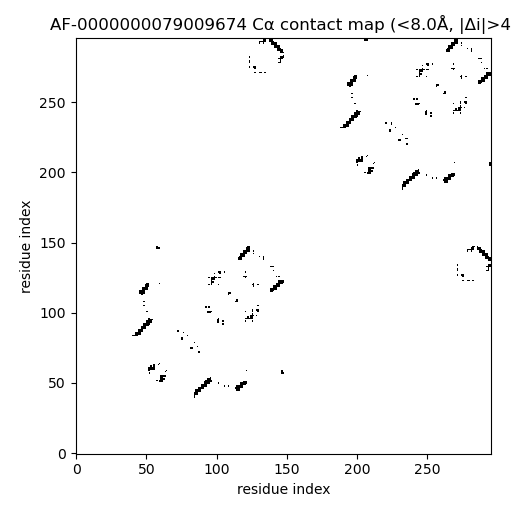7.387 17.031 0.572 1 98.19 105 ALA B O 1
ATOM 2011 N N . ALA B 1 106 ? -7.617 15.648 -1.142 1 97.5 106 ALA B N 1
ATOM 2012 C CA . ALA B 1 106 ? -6.195 15.664 -1.474 1 97.5 106 ALA B CA 1
ATOM 2013 C C . ALA B 1 106 ? -5.715 17.078 -1.774 1 97.5 106 ALA B C 1
ATOM 2015 O O . ALA B 1 106 ? -4.719 17.531 -1.207 1 97.5 106 ALA B O 1
ATOM 2016 N N . ILE B 1 107 ? -6.469 17.797 -2.584 1 98 107 ILE B N 1
ATOM 2017 C CA . ILE B 1 107 ? -6.094 19.141 -3.016 1 98 107 ILE B CA 1
ATOM 2018 C C . ILE B 1 107 ? -6.121 20.094 -1.822 1 98 107 ILE B C 1
ATOM 2020 O O . ILE B 1 107 ? -5.199 20.906 -1.64 1 98 107 ILE B O 1
ATOM 2024 N N . ASN B 1 108 ? -7.109 20 -1.029 1 98.38 108 ASN B N 1
ATOM 2025 C CA . ASN B 1 108 ? -7.234 20.859 0.139 1 98.38 108 ASN B CA 1
ATOM 2026 C C . ASN B 1 108 ? -6.055 20.688 1.089 1 98.38 108 ASN B C 1
ATOM 2028 O O . ASN B 1 108 ? -5.465 21.688 1.532 1 98.38 108 ASN B O 1
ATOM 2032 N N . HIS B 1 109 ? -5.672 19.5 1.261 1 98.19 109 HIS B N 1
ATOM 2033 C CA . HIS B 1 109 ? -4.57 19.266 2.189 1 98.19 109 HIS B CA 1
ATOM 2034 C C . HIS B 1 109 ? -3.23 19.641 1.559 1 98.19 109 HIS B C 1
ATOM 2036 O O . HIS B 1 109 ? -2.314 20.078 2.254 1 98.19 109 HIS B O 1
ATOM 2042 N N . TYR B 1 110 ? -3.127 19.422 0.334 1 97.69 110 TYR B N 1
ATOM 2043 C CA . TYR B 1 110 ? -1.902 19.812 -0.361 1 97.69 110 TYR B CA 1
ATOM 2044 C C . TYR B 1 110 ? -1.691 21.312 -0.299 1 97.69 110 TYR B C 1
ATOM 2046 O O . TYR B 1 110 ? -0.608 21.781 0.063 1 97.69 110 TYR B O 1
ATOM 2054 N N . ILE B 1 111 ? -2.775 22.109 -0.552 1 97.56 111 ILE B N 1
ATOM 2055 C CA . ILE B 1 111 ? -2.695 23.562 -0.604 1 97.56 111 ILE B CA 1
ATOM 2056 C C . ILE B 1 111 ? -2.428 24.125 0.794 1 97.56 111 ILE B C 1
ATOM 2058 O O . ILE B 1 111 ? -1.717 25.109 0.95 1 97.56 111 ILE B O 1
ATOM 2062 N N . ASN B 1 112 ? -2.941 23.516 1.807 1 97.94 112 ASN B N 1
ATOM 2063 C CA . ASN B 1 112 ? -2.795 23.984 3.18 1 97.94 112 ASN B CA 1
ATOM 2064 C C . ASN B 1 112 ? -1.51 23.453 3.816 1 97.94 112 ASN B C 1
ATOM 2066 O O . ASN B 1 112 ? -1.29 23.641 5.016 1 97.94 112 ASN B O 1
ATOM 2070 N N . LYS B 1 113 ? -0.714 22.703 3.068 1 97 113 LYS B N 1
ATOM 2071 C CA . LYS B 1 113 ? 0.59 22.219 3.508 1 97 113 LYS B CA 1
ATOM 2072 C C . LYS B 1 113 ? 0.451 21.281 4.703 1 97 113 LYS B C 1
ATOM 2074 O O . LYS B 1 113 ? 1.224 21.375 5.66 1 97 113 LYS B O 1
ATOM 2079 N N . THR B 1 114 ? -0.562 20.453 4.613 1 97.81 114 THR B N 1
ATOM 2080 C CA . THR B 1 114 ? -0.826 19.484 5.672 1 97.81 114 THR B CA 1
ATOM 2081 C C . THR B 1 114 ? -0.789 18.047 5.125 1 97.81 114 THR B C 1
ATOM 2083 O O . THR B 1 114 ? -1.507 17.172 5.609 1 97.81 114 THR B O 1
ATOM 2086 N N . LEU B 1 115 ? 0.037 17.875 4.125 1 97.62 115 LEU B N 1
ATOM 2087 C CA . LEU B 1 115 ? 0.092 16.578 3.461 1 97.62 115 LEU B CA 1
ATOM 2088 C C . LEU B 1 115 ? 1.521 16.234 3.053 1 97.62 115 LEU B C 1
ATOM 2090 O O . LEU B 1 115 ? 2.133 16.953 2.256 1 97.62 115 LEU B O 1
ATOM 2094 N N . ASP B 1 116 ? 1.95 15.156 3.662 1 95.31 116 ASP B N 1
ATOM 2095 C CA . ASP B 1 116 ? 3.268 14.656 3.281 1 95.31 116 ASP B CA 1
ATOM 2096 C C . ASP B 1 116 ? 3.174 13.242 2.709 1 95.31 116 ASP B C 1
ATOM 2098 O O . ASP B 1 116 ? 4.035 12.82 1.934 1 95.31 116 ASP B O 1
ATOM 2102 N N . VAL B 1 117 ? 2.156 12.516 3.152 1 95.12 117 VAL B N 1
ATOM 2103 C CA . VAL B 1 117 ? 2.006 11.133 2.705 1 95.12 117 VAL B CA 1
ATOM 2104 C C . VAL B 1 117 ? 0.529 10.742 2.721 1 95.12 117 VAL B C 1
ATOM 2106 O O . VAL B 1 117 ? -0.217 11.148 3.615 1 95.12 117 VAL B O 1
ATOM 2109 N N . PHE B 1 118 ? 0.179 9.891 1.74 1 94.62 118 PHE B N 1
ATOM 2110 C CA . PHE B 1 118 ? -1.182 9.367 1.68 1 94.62 118 PHE B CA 1
ATOM 2111 C C . PHE B 1 118 ? -1.24 7.945 2.223 1 94.62 118 PHE B C 1
ATOM 2113 O O . PHE B 1 118 ? -0.396 7.109 1.889 1 94.62 118 PHE B O 1
ATOM 2120 N N . TRP B 1 119 ? -2.23 7.742 2.973 1 94.44 119 TRP B N 1
ATOM 2121 C CA . TRP B 1 119 ? -2.717 6.391 3.227 1 94.44 119 TRP B CA 1
ATOM 2122 C C . TRP B 1 119 ? -4.094 6.18 2.604 1 94.44 119 TRP B C 1
ATOM 2124 O O . TRP B 1 119 ? -5.074 6.789 3.035 1 94.44 119 TRP B O 1
ATOM 2134 N N . GLY B 1 120 ? -4.168 5.43 1.652 1 92.75 120 GLY B N 1
ATOM 2135 C CA . GLY B 1 120 ? -5.324 5.363 0.771 1 92.75 120 GLY B CA 1
ATOM 2136 C C . GLY B 1 120 ? -5.188 6.234 -0.462 1 92.75 120 GLY B C 1
ATOM 2137 O O . GLY B 1 120 ? -4.102 6.738 -0.752 1 92.75 120 GLY B O 1
ATOM 2138 N N . PRO B 1 121 ? -6.242 6.434 -1.191 1 92.38 121 PRO B N 1
ATOM 2139 C CA . PRO B 1 121 ? -7.574 5.855 -1.003 1 92.38 121 PRO B CA 1
ATOM 2140 C C . PRO B 1 121 ? -7.602 4.348 -1.264 1 92.38 121 PRO B C 1
ATOM 2142 O O . PRO B 1 121 ? -6.566 3.752 -1.569 1 92.38 121 PRO B O 1
ATOM 2145 N N . VAL B 1 122 ? -8.797 3.795 -1.035 1 91.06 122 VAL B N 1
ATOM 2146 C CA . VAL B 1 122 ? -8.82 2.338 -1.105 1 91.06 122 VAL B CA 1
ATOM 2147 C C . VAL B 1 122 ? -9.867 1.889 -2.127 1 91.06 122 VAL B C 1
ATOM 2149 O O . VAL B 1 122 ? -10.008 0.692 -2.391 1 91.06 122 VAL B O 1
ATOM 2152 N N . CYS B 1 123 ? -10.562 2.801 -2.637 1 89.81 123 CYS B N 1
ATOM 2153 C CA . CYS B 1 123 ? -11.562 2.473 -3.646 1 89.81 123 CYS B CA 1
ATOM 2154 C C . CYS B 1 123 ? -11.031 2.75 -5.051 1 89.81 123 CYS B C 1
ATOM 2156 O O . CYS B 1 123 ? -10.375 3.768 -5.281 1 89.81 123 CYS B O 1
ATOM 2158 N N . ASP B 1 124 ? -11.352 1.896 -6.008 1 85.44 124 ASP B N 1
ATOM 2159 C CA . ASP B 1 124 ? -10.75 1.888 -7.336 1 85.44 124 ASP B CA 1
ATOM 2160 C C . ASP B 1 124 ? -10.977 3.217 -8.055 1 85.44 124 ASP B C 1
ATOM 2162 O O . ASP B 1 124 ? -10.086 3.721 -8.742 1 85.44 124 ASP B O 1
ATOM 2166 N N . TYR B 1 125 ? -12.102 3.779 -7.887 1 86 125 TYR B N 1
ATOM 2167 C CA . TYR B 1 125 ? -12.422 5.008 -8.609 1 86 125 TYR B CA 1
ATOM 2168 C C . TYR B 1 125 ? -11.625 6.184 -8.062 1 86 125 TYR B C 1
ATOM 2170 O O . TYR B 1 125 ? -11.375 7.16 -8.773 1 86 125 TYR B O 1
ATOM 2178 N N . ALA B 1 126 ? -11.195 6.062 -6.816 1 90.31 126 ALA B N 1
ATOM 2179 C CA . ALA B 1 126 ? -10.484 7.172 -6.184 1 90.31 126 ALA B CA 1
ATOM 2180 C C . ALA B 1 126 ? -8.969 7.008 -6.324 1 90.31 126 ALA B C 1
ATOM 2182 O O . ALA B 1 126 ? -8.234 7.992 -6.297 1 90.31 126 ALA B O 1
ATOM 2183 N N . VAL B 1 127 ? -8.508 5.82 -6.551 1 89.81 127 VAL B N 1
ATOM 2184 C CA . VAL B 1 127 ? -7.082 5.527 -6.5 1 89.81 127 VAL B CA 1
ATOM 2185 C C . VAL B 1 127 ? -6.379 6.188 -7.684 1 89.81 127 VAL B C 1
ATOM 2187 O O . VAL B 1 127 ? -5.391 6.902 -7.504 1 89.81 127 VAL B O 1
ATOM 2190 N N . ALA B 1 128 ? -6.934 6.039 -8.844 1 87.31 128 ALA B N 1
ATOM 2191 C CA . ALA B 1 128 ? -6.242 6.477 -10.055 1 87.31 128 ALA B CA 1
ATOM 2192 C C . ALA B 1 128 ? -6.02 7.984 -10.047 1 87.31 128 ALA B C 1
ATOM 2194 O O . ALA B 1 128 ? -4.891 8.453 -10.203 1 87.31 128 ALA B O 1
ATOM 2195 N N . PRO B 1 129 ? -7.023 8.797 -9.836 1 90 129 PRO B N 1
ATOM 2196 C CA . PRO B 1 129 ? -6.781 10.242 -9.852 1 90 129 PRO B CA 1
ATOM 2197 C C . PRO B 1 129 ? -5.859 10.703 -8.727 1 90 129 PRO B C 1
ATOM 2199 O O . PRO B 1 129 ? -5.027 11.594 -8.93 1 90 129 PRO B O 1
ATOM 2202 N N . VAL B 1 130 ? -5.898 10.125 -7.605 1 91.81 130 VAL B N 1
ATOM 2203 C CA . VAL B 1 130 ? -5.07 10.547 -6.484 1 91.81 130 VAL B CA 1
ATOM 2204 C C . VAL B 1 130 ? -3.619 10.141 -6.727 1 91.81 130 VAL B C 1
ATOM 2206 O O . VAL B 1 130 ? -2.697 10.922 -6.488 1 91.81 130 VAL B O 1
ATOM 2209 N N . VAL B 1 131 ? -3.42 8.977 -7.238 1 89.62 131 VAL B N 1
ATOM 2210 C CA . VAL B 1 131 ? -2.055 8.523 -7.488 1 89.62 131 VAL B CA 1
ATOM 2211 C C . VAL B 1 131 ? -1.404 9.406 -8.555 1 89.62 131 VAL B C 1
ATOM 2213 O O . VAL B 1 131 ? -0.214 9.719 -8.469 1 89.62 131 VAL B O 1
ATOM 2216 N N . ARG B 1 132 ? -2.148 9.758 -9.547 1 88.56 132 ARG B N 1
ATOM 2217 C CA . ARG B 1 132 ? -1.61 10.625 -10.594 1 88.56 132 ARG B CA 1
ATOM 2218 C C . ARG B 1 132 ? -1.204 11.977 -10.023 1 88.56 132 ARG B C 1
ATOM 2220 O O . ARG B 1 132 ? -0.161 12.523 -10.383 1 88.56 132 ARG B O 1
ATOM 2227 N N . GLN B 1 133 ? -2.021 12.453 -9.164 1 91.5 133 GLN B N 1
ATOM 2228 C CA . GLN B 1 133 ? -1.69 13.727 -8.539 1 91.5 133 GLN B CA 1
ATOM 2229 C C . GLN B 1 133 ? -0.454 13.594 -7.652 1 91.5 133 GLN B C 1
ATOM 2231 O O . GLN B 1 133 ? 0.368 14.508 -7.586 1 91.5 133 GLN B O 1
ATOM 2236 N N . CYS B 1 134 ? -0.337 12.508 -6.984 1 90.75 134 CYS B N 1
ATOM 2237 C CA . CYS B 1 134 ? 0.819 12.266 -6.129 1 90.75 134 CYS B CA 1
ATOM 2238 C C . CYS B 1 134 ? 2.113 12.32 -6.934 1 90.75 134 CYS B C 1
ATOM 2240 O O . CYS B 1 134 ? 3.125 12.836 -6.457 1 90.75 134 CYS B O 1
ATOM 2242 N N . ASN B 1 135 ? 2.043 11.828 -8.055 1 85.75 135 ASN B N 1
ATOM 2243 C CA . ASN B 1 135 ? 3.211 11.875 -8.93 1 85.75 135 ASN B CA 1
ATOM 2244 C C . ASN B 1 135 ? 3.607 13.312 -9.266 1 85.75 135 ASN B C 1
ATOM 2246 O O . ASN B 1 135 ? 4.789 13.656 -9.227 1 85.75 135 ASN B O 1
ATOM 2250 N N . PHE B 1 136 ? 2.633 14.07 -9.5 1 88.12 136 PHE B N 1
ATOM 2251 C CA . PHE B 1 136 ? 2.875 15.469 -9.844 1 88.12 136 PHE B CA 1
ATOM 2252 C C . PHE B 1 136 ? 3.396 16.234 -8.633 1 88.12 136 PHE B C 1
ATOM 2254 O O . PHE B 1 136 ? 4.25 17.125 -8.773 1 88.12 136 PHE B O 1
ATOM 2261 N N . TRP B 1 137 ? 2.982 15.859 -7.484 1 92 137 TRP B N 1
ATOM 2262 C CA . TRP B 1 137 ? 3.342 16.562 -6.262 1 92 137 TRP B CA 1
ATOM 2263 C C . TRP B 1 137 ? 4.582 15.953 -5.621 1 92 137 TRP B C 1
ATOM 2265 O O . TRP B 1 137 ? 5.113 16.484 -4.645 1 92 137 TRP B O 1
ATOM 2275 N N . ASN B 1 138 ? 4.953 14.781 -6.121 1 89.19 138 ASN B N 1
ATOM 2276 C CA . ASN B 1 138 ? 6.086 14.055 -5.562 1 89.19 138 ASN B CA 1
ATOM 2277 C C . ASN B 1 138 ? 5.836 13.656 -4.109 1 89.19 138 ASN B C 1
ATOM 2279 O O . ASN B 1 138 ? 6.68 13.883 -3.244 1 89.19 138 ASN B O 1
ATOM 2283 N N . LEU B 1 139 ? 4.672 13.055 -3.945 1 92.25 139 LEU B N 1
ATOM 2284 C CA . LEU B 1 139 ? 4.289 12.57 -2.623 1 92.25 139 LEU B CA 1
ATOM 2285 C C . LEU B 1 139 ? 4.098 11.055 -2.635 1 92.25 139 LEU B C 1
ATOM 2287 O O . LEU B 1 139 ? 3.566 10.5 -3.6 1 92.25 139 LEU B O 1
ATOM 2291 N N . PRO B 1 140 ? 4.488 10.453 -1.559 1 90.75 140 PRO B N 1
ATOM 2292 C CA . PRO B 1 140 ? 4.254 9.016 -1.481 1 90.75 140 PRO B CA 1
ATOM 2293 C C . PRO B 1 140 ? 2.818 8.672 -1.079 1 90.75 140 PRO B C 1
ATOM 2295 O O . PRO B 1 140 ? 2.164 9.453 -0.389 1 90.75 140 PRO B O 1
ATOM 2298 N N . MET B 1 141 ? 2.408 7.523 -1.599 1 92.06 141 MET B N 1
ATOM 2299 C CA . MET B 1 141 ? 1.078 6.996 -1.301 1 92.06 141 MET B CA 1
ATOM 2300 C C . MET B 1 141 ? 1.131 5.492 -1.052 1 92.06 141 MET B C 1
ATOM 2302 O O . MET B 1 141 ? 1.847 4.77 -1.746 1 92.06 141 MET B O 1
ATOM 2306 N N . ILE B 1 142 ? 0.497 5.102 -0.034 1 90.88 142 ILE B N 1
ATOM 2307 C CA . ILE B 1 142 ? 0.308 3.682 0.237 1 90.88 142 ILE B CA 1
ATOM 2308 C C . ILE B 1 142 ? -1.177 3.334 0.162 1 90.88 142 ILE B C 1
ATOM 2310 O O . ILE B 1 142 ? -2.004 3.969 0.823 1 90.88 142 ILE B O 1
ATOM 2314 N N . THR B 1 143 ? -1.467 2.416 -0.608 1 90.56 143 THR B N 1
ATOM 2315 C CA . THR B 1 143 ? -2.869 2.029 -0.703 1 90.56 143 THR B CA 1
ATOM 2316 C C . THR B 1 143 ? -3.004 0.517 -0.865 1 90.56 143 THR B C 1
ATOM 2318 O O . THR B 1 143 ? -2.096 -0.141 -1.375 1 90.56 143 THR B O 1
ATOM 2321 N N . ILE B 1 144 ? -3.947 0.02 -0.245 1 84.5 144 ILE B N 1
ATOM 2322 C CA . ILE B 1 144 ? -4.301 -1.386 -0.416 1 84.5 144 ILE B CA 1
ATOM 2323 C C . ILE B 1 144 ? -5.504 -1.505 -1.347 1 84.5 144 ILE B C 1
ATOM 2325 O O . ILE B 1 144 ? -6.621 -1.127 -0.98 1 84.5 144 ILE B O 1
ATOM 2329 N N . GLY B 1 145 ? -5.266 -1.166 -2.629 1 65.88 145 GLY B N 1
ATOM 2330 C CA . GLY B 1 145 ? -6.27 -1.086 -3.678 1 65.88 145 GLY B CA 1
ATOM 2331 C C . GLY B 1 145 ? -7.094 -2.352 -3.812 1 65.88 145 GLY B C 1
ATOM 2332 O O . GLY B 1 145 ? -6.676 -3.422 -3.363 1 65.88 145 GLY B O 1
ATOM 2333 N N . ALA B 1 146 ? -8.5 -2.424 -4.191 1 56.22 146 ALA B N 1
ATOM 2334 C CA . ALA B 1 146 ? -9.234 -3.475 -4.887 1 56.22 146 ALA B CA 1
ATOM 2335 C C . ALA B 1 146 ? -10.609 -3.688 -4.25 1 56.22 146 ALA B C 1
ATOM 2337 O O . ALA B 1 146 ? -11.367 -4.562 -4.676 1 56.22 146 ALA B O 1
ATOM 2338 N N . ASN B 1 147 ? -10.938 -3.105 -3.049 1 51.66 147 ASN B N 1
ATOM 2339 C CA . ASN B 1 147 ? -12.234 -3.703 -2.773 1 51.66 147 ASN B CA 1
ATOM 2340 C C . ASN B 1 147 ? -13.367 -2.898 -3.406 1 51.66 147 ASN B C 1
ATOM 2342 O O . ASN B 1 147 ? -13.367 -1.667 -3.352 1 51.66 147 ASN B O 1
ATOM 2346 N N . ALA B 1 148 ? -13.898 -3.414 -4.574 1 41.34 148 ALA B N 1
ATOM 2347 C CA . ALA B 1 148 ? -15.227 -2.971 -4.992 1 41.34 148 ALA B CA 1
ATOM 2348 C C . ALA B 1 148 ? -16.219 -3.096 -3.848 1 41.34 148 ALA B C 1
ATOM 2350 O O . ALA B 1 148 ? -16.062 -3.924 -2.951 1 41.34 148 ALA B O 1
#

pLDDT: mean 75.36, std 27.06, range [23.23, 98.38]

Solvent-accessible surface area (backbone atoms only — not comparable to full-atom values): 16873 Å² total; per-residue (Å²): 128,94,73,78,80,90,82,80,91,89,79,69,86,69,71,67,76,72,69,72,76,79,72,73,71,74,72,70,70,68,66,67,67,64,66,65,57,75,70,84,64,84,51,44,75,43,24,30,35,34,28,31,23,69,56,67,88,42,78,69,6,45,76,65,40,43,64,60,49,49,52,52,52,48,52,51,69,71,34,56,79,79,44,66,66,42,44,80,43,78,43,84,44,63,16,70,64,29,43,65,49,34,44,51,52,50,50,52,30,51,76,68,70,51,54,55,34,34,39,34,36,33,27,53,66,23,32,42,64,46,30,49,49,21,30,75,68,68,28,52,25,36,25,54,36,9,59,112,138,89,82,78,69,86,78,83,72,73,72,75,69,70,72,69,67,74,76,65,79,78,71,75,72,73,73,71,70,67,64,66,68,62,66,64,54,75,68,83,64,82,52,45,74,42,26,29,36,34,28,30,23,69,55,69,88,42,78,68,5,45,76,65,40,43,65,61,51,50,51,52,53,49,51,52,68,72,34,56,81,77,44,67,66,43,44,81,44,79,44,85,43,62,16,70,64,28,43,66,49,33,43,49,52,52,50,53,29,51,76,68,69,51,55,53,33,33,40,33,36,33,25,52,68,23,33,41,64,46,30,49,48,22,30,76,68,69,29,53,25,36,25,56,36,10,59,112